Protein AF-0000000075455070 (afdb_homodimer)

InterPro domains:
  IPR000719 Protein kinase domain [PS50011] (1-128)
  IPR001245 Serine-threonine/tyrosine-protein kinase, catalytic domain [PF07714] (44-122)
  IPR011009 Protein kinase-like domain superfamily [SSF56112] (4-129)
  IPR051681 Serine/Threonine Kinases and Pseudokinases [PTHR44329] (7-126)

pLDDT: mean 71.72, std 21.88, range [25.0, 95.06]

Sequence (268 aa):
MLNSTRSGNERYLAPEQTMP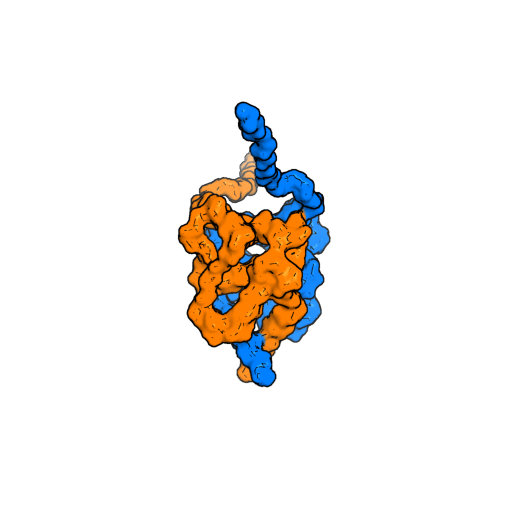NLTDKEMKTKDAIYGVPTRFISSSNRPTTQTDLFSFAMLCIELYTGDNPFQGVQNGSVTREIMHGKRPALPKEIAGQRLLSARIERCWRQNPGEREDAGRLLDDMRRIATYDRVMLNSTRSGNERYLAPEQTMPNLTDKEMKTKDAIYGVPTRFISSSNRPTTQTDLFSFAMLCIELYTGDNPFQGVQNGSVTREIMHGKRPALPKEIAGQRLLSARIERCWRQNPGEREDAGRLLDDMRRIATYDRV

Nearest PDB structures (foldseek):
  9d7q-assembly1_B  TM=7.935E-01  e=1.624E-02  Homo sapiens
  7chn-assembly1_A  TM=7.090E-01  e=3.225E-02  Homo sapiens
  8a8m-assembly1_B  TM=7.403E-01  e=4.053E-02  Homo sapiens
  7clh-assembly1_A  TM=6.796E-01  e=2.877E-02  Homo sapiens
  3enm-assembly1_C  TM=7.780E-01  e=1.011E-01  Homo sapiens

Structure (mmCIF, N/CA/C/O backbone):
data_AF-0000000075455070-model_v1
#
loop_
_entity.id
_entity.type
_entity.pdbx_description
1 polymer 'Protein kinase domain-containing protein'
#
loop_
_atom_site.group_PDB
_atom_site.id
_atom_site.type_symbol
_atom_site.label_atom_id
_atom_site.label_alt_id
_atom_site.label_comp_id
_atom_site.label_asym_id
_atom_site.label_entity_id
_atom_site.label_seq_id
_atom_site.pdbx_PDB_ins_code
_atom_site.Cartn_x
_atom_site.Cartn_y
_atom_site.Cartn_z
_atom_site.occupancy
_atom_site.B_iso_or_equiv
_atom_site.auth_seq_id
_atom_site.auth_comp_id
_atom_site.auth_asym_id
_atom_site.auth_atom_id
_atom_site.pdbx_PDB_model_num
ATOM 1 N N . MET A 1 1 ? 45.375 40.781 -15.711 1 26.34 1 MET A N 1
ATOM 2 C CA . MET A 1 1 ? 44.25 41.125 -14.82 1 26.34 1 MET A CA 1
ATOM 3 C C . MET A 1 1 ? 42.969 40.406 -15.266 1 26.34 1 MET A C 1
ATOM 5 O O . MET A 1 1 ? 42.25 40.938 -16.109 1 26.34 1 MET A O 1
ATOM 9 N N . LEU A 1 2 ? 43 39.125 -15.555 1 28.03 2 LEU A N 1
ATOM 10 C CA . LEU A 1 2 ? 42 38.25 -16.125 1 28.03 2 LEU A CA 1
ATOM 11 C C . LEU A 1 2 ? 40.75 38.219 -15.227 1 28.03 2 LEU A C 1
ATOM 13 O O . LEU A 1 2 ? 40.844 37.969 -14.023 1 28.03 2 LEU A O 1
ATOM 17 N N . ASN A 1 3 ? 39.688 38.938 -15.461 1 25.75 3 ASN A N 1
ATOM 18 C CA . ASN A 1 3 ? 38.375 39.188 -14.852 1 25.75 3 ASN A CA 1
ATOM 19 C C . ASN A 1 3 ? 37.594 37.875 -14.656 1 25.75 3 ASN A C 1
ATOM 21 O O . ASN A 1 3 ? 37.469 37.062 -15.594 1 25.75 3 ASN A O 1
ATOM 25 N N . SER A 1 4 ? 37.531 37.219 -13.461 1 30.2 4 SER A N 1
ATOM 26 C CA . SER A 1 4 ? 36.938 36.031 -12.859 1 30.2 4 SER A CA 1
ATOM 27 C C . SER A 1 4 ? 35.406 36.031 -13 1 30.2 4 SER A C 1
ATOM 29 O O . SER A 1 4 ? 34.719 36.656 -12.195 1 30.2 4 SER A O 1
ATOM 31 N N . THR A 1 5 ? 34.781 36.312 -14.023 1 25 5 THR A N 1
ATOM 32 C CA . THR A 1 5 ? 33.344 36.594 -14.062 1 25 5 THR A CA 1
ATOM 33 C C . THR A 1 5 ? 32.562 35.5 -13.328 1 25 5 THR A C 1
ATOM 35 O O . THR A 1 5 ? 31.781 35.812 -12.438 1 25 5 THR A O 1
ATOM 38 N N . ARG A 1 6 ? 31.656 34.656 -14.062 1 26.19 6 ARG A N 1
ATOM 39 C CA . ARG A 1 6 ? 30.219 34.375 -14.047 1 26.19 6 ARG A CA 1
ATOM 40 C C . ARG A 1 6 ? 29.891 33.188 -13.148 1 26.19 6 ARG A C 1
ATOM 42 O O . ARG A 1 6 ? 30.234 32.031 -13.469 1 26.19 6 ARG A O 1
ATOM 49 N N . SER A 1 7 ? 30.094 33.156 -11.953 1 28.33 7 SER A N 1
ATOM 50 C CA . SER A 1 7 ? 29.797 32.094 -11 1 28.33 7 SER A CA 1
ATOM 51 C C . SER A 1 7 ? 28.328 31.703 -11.039 1 28.33 7 SER A C 1
ATOM 53 O O . SER A 1 7 ? 27.469 32.5 -10.664 1 28.33 7 SER A O 1
ATOM 55 N N . GLY A 1 8 ? 27.734 31.297 -12.148 1 27.89 8 GLY A N 1
ATOM 56 C CA . GLY A 1 8 ? 26.312 30.969 -12.281 1 27.89 8 GLY A CA 1
ATOM 57 C C . GLY A 1 8 ? 25.781 30.141 -11.141 1 27.89 8 GLY A C 1
ATOM 58 O O . GLY A 1 8 ? 26.219 29 -10.938 1 27.89 8 GLY A O 1
ATOM 59 N N . ASN A 1 9 ? 25.406 30.656 -10.008 1 26.38 9 ASN A N 1
ATOM 60 C CA . ASN A 1 9 ? 24.734 30.172 -8.812 1 26.38 9 ASN A CA 1
ATOM 61 C C . ASN A 1 9 ? 23.484 29.359 -9.172 1 26.38 9 ASN A C 1
ATOM 63 O O . ASN A 1 9 ? 22.469 29.922 -9.562 1 26.38 9 ASN A O 1
ATOM 67 N N . GLU A 1 10 ? 23.469 28.422 -10.047 1 29.11 10 GLU A N 1
ATOM 68 C CA . GLU A 1 10 ? 22.266 27.656 -10.352 1 29.11 10 GLU A CA 1
ATOM 69 C C . GLU A 1 10 ? 21.562 27.203 -9.078 1 29.11 10 GLU A C 1
ATOM 71 O O . GLU A 1 10 ? 22.094 26.422 -8.305 1 29.11 10 GLU A O 1
ATOM 76 N N . ARG A 1 11 ? 20.969 28.172 -8.43 1 28.25 11 ARG A N 1
ATOM 77 C CA . ARG A 1 11 ? 20.062 28.016 -7.297 1 28.25 11 ARG A CA 1
ATOM 78 C C . ARG A 1 11 ? 19.172 26.797 -7.469 1 28.25 11 ARG A C 1
ATOM 80 O O . ARG A 1 11 ? 18.531 26.641 -8.516 1 28.25 11 ARG A O 1
ATOM 87 N N . TYR A 1 12 ? 19.578 25.672 -7.059 1 28.91 12 TYR A N 1
ATOM 88 C CA . TYR A 1 12 ? 18.734 24.484 -6.926 1 28.91 12 TYR A CA 1
ATOM 89 C C . TYR A 1 12 ? 17.328 24.844 -6.512 1 28.91 12 TYR A C 1
ATOM 91 O O . TYR A 1 12 ? 17.109 25.391 -5.422 1 28.91 12 TYR A O 1
ATOM 99 N N . LEU A 1 13 ? 16.547 25.578 -7.418 1 28.8 13 LEU A N 1
ATOM 100 C CA . LEU A 1 13 ? 15.141 25.875 -7.191 1 28.8 13 LEU A CA 1
ATOM 101 C C . LEU A 1 13 ? 14.461 24.766 -6.41 1 28.8 13 LEU A C 1
ATOM 103 O O . LEU A 1 13 ? 14.594 23.594 -6.754 1 28.8 13 LEU A O 1
ATOM 107 N N . ALA A 1 14 ? 14.375 24.906 -5.281 1 30.42 14 ALA A N 1
ATOM 108 C CA . ALA A 1 14 ? 13.602 24.078 -4.359 1 30.42 14 ALA A CA 1
ATOM 109 C C . ALA A 1 14 ? 12.281 23.641 -4.984 1 30.42 14 ALA A C 1
ATOM 111 O O . ALA A 1 14 ? 11.508 24.469 -5.465 1 30.42 14 ALA A O 1
ATOM 112 N N . PRO A 1 15 ? 12.25 22.5 -5.754 1 31.23 15 PRO A N 1
ATOM 113 C CA . PRO A 1 15 ? 11.062 22.156 -6.531 1 31.23 15 PRO A CA 1
ATOM 114 C C . PRO A 1 15 ? 9.766 22.562 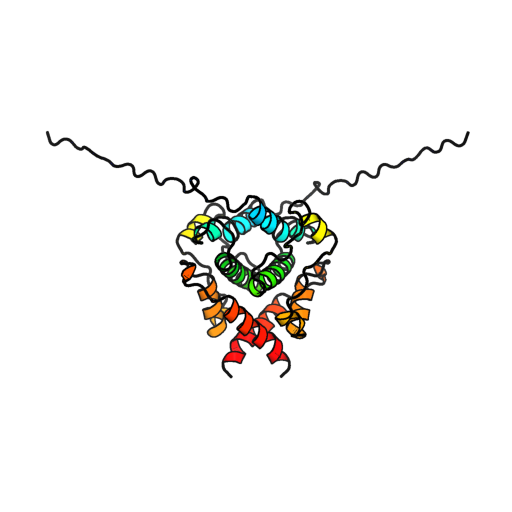-5.832 1 31.23 15 PRO A C 1
ATOM 116 O O . PRO A 1 15 ? 8.688 22.094 -6.199 1 31.23 15 PRO A O 1
ATOM 119 N N . GLU A 1 16 ? 9.664 23.266 -4.82 1 31.48 16 GLU A N 1
ATOM 120 C CA . GLU A 1 16 ? 8.469 23.891 -4.277 1 31.48 16 GLU A CA 1
ATOM 121 C C . GLU A 1 16 ? 7.609 24.484 -5.391 1 31.48 16 GLU A C 1
ATOM 123 O O . GLU A 1 16 ? 6.461 24.875 -5.156 1 31.48 16 GLU A O 1
ATOM 128 N N . GLN A 1 17 ? 8.172 25.062 -6.434 1 31.75 17 GLN A N 1
ATOM 129 C CA . GLN A 1 17 ? 7.461 26.047 -7.246 1 31.75 17 GLN A CA 1
ATOM 130 C C . GLN A 1 17 ? 6.238 25.422 -7.914 1 31.75 17 GLN A C 1
ATOM 132 O O . GLN A 1 17 ? 5.125 25.922 -7.781 1 31.75 17 GLN A O 1
ATOM 137 N N . THR A 1 18 ? 6.355 25.125 -9.367 1 32 18 THR A N 1
ATOM 138 C CA . THR A 1 18 ? 5.191 25.016 -10.234 1 32 18 THR A CA 1
ATOM 139 C C . THR A 1 18 ? 4.469 23.703 -10 1 32 18 THR A C 1
ATOM 141 O O . THR A 1 18 ? 4.855 22.656 -10.555 1 32 18 THR A O 1
ATOM 144 N N . MET A 1 19 ? 4.48 23.172 -8.906 1 35.97 19 MET A N 1
ATOM 145 C CA . MET A 1 19 ? 3.857 21.891 -8.578 1 35.97 19 MET A CA 1
ATOM 146 C C . MET A 1 19 ? 2.471 21.781 -9.203 1 35.97 19 MET A C 1
ATOM 148 O O . MET A 1 19 ? 1.617 22.656 -8.984 1 35.97 19 MET A O 1
ATOM 152 N N . PRO A 1 20 ? 2.4 21.312 -10.312 1 35.81 20 PRO A N 1
ATOM 153 C CA . PRO A 1 20 ? 1.035 21.359 -10.844 1 35.81 20 PRO A CA 1
ATOM 154 C C . PRO A 1 20 ? -0.02 21.047 -9.781 1 35.81 20 PRO A C 1
ATOM 156 O O . PRO A 1 20 ? 0.292 20.438 -8.758 1 35.81 20 PRO A O 1
ATOM 159 N N . ASN A 1 21 ? -1.271 21.625 -9.766 1 34.72 21 ASN A N 1
ATOM 160 C CA . ASN A 1 21 ? -2.506 21.5 -8.992 1 34.72 21 ASN A CA 1
ATOM 161 C C . ASN A 1 21 ? -2.887 20.047 -8.766 1 34.72 21 ASN A C 1
ATOM 163 O O . ASN A 1 21 ? -3.445 19.391 -9.648 1 34.72 21 ASN A O 1
ATOM 167 N N . LEU A 1 22 ? -2.076 19.016 -8.719 1 44.59 22 LEU A N 1
ATOM 168 C CA . LEU A 1 22 ? -2.816 17.922 -8.086 1 44.59 22 LEU A CA 1
ATOM 169 C C . LEU A 1 22 ? -3.928 18.484 -7.195 1 44.59 22 LEU A C 1
ATOM 171 O O . LEU A 1 22 ? -3.697 19.391 -6.402 1 44.59 22 LEU A O 1
ATOM 175 N N . THR A 1 23 ? -5.199 18.312 -7.621 1 53.19 23 THR A N 1
ATOM 176 C CA . THR A 1 23 ? -6.152 19.125 -6.871 1 53.19 23 THR A CA 1
ATOM 177 C C . THR A 1 23 ? -6.059 18.828 -5.379 1 53.19 23 THR A C 1
ATOM 179 O O . THR A 1 23 ? -5.633 17.734 -4.98 1 53.19 23 THR A O 1
ATOM 182 N N . ASP A 1 24 ? -5.766 19.688 -4.5 1 62.53 24 ASP A N 1
ATOM 183 C CA . ASP A 1 24 ? -5.902 19.719 -3.047 1 62.53 24 ASP A CA 1
ATOM 184 C C . ASP A 1 24 ? -6.863 18.641 -2.561 1 62.53 24 ASP A C 1
ATOM 186 O O . ASP A 1 24 ? -6.633 18.016 -1.525 1 62.53 24 ASP A O 1
ATOM 190 N N . LYS A 1 25 ? -7.602 18.156 -3.732 1 71.62 25 LYS A N 1
ATOM 191 C CA . LYS A 1 25 ? -8.672 17.25 -3.328 1 71.62 25 LYS A CA 1
ATOM 192 C C . LYS A 1 25 ? -8.18 15.805 -3.289 1 71.62 25 LYS A C 1
ATOM 194 O O . LYS A 1 25 ? -8.5 15.055 -2.359 1 71.62 25 LYS A O 1
ATOM 199 N N . GLU A 1 26 ? -7.352 15.281 -4.328 1 73.81 26 GLU A N 1
ATOM 200 C CA . GLU A 1 26 ? -6.887 13.898 -4.398 1 73.81 26 GLU A CA 1
ATOM 201 C C . GLU A 1 26 ? -5.898 13.594 -3.277 1 73.81 26 GLU A C 1
ATOM 203 O O . GLU A 1 26 ? -5.934 12.508 -2.689 1 73.81 26 GLU A O 1
ATOM 208 N N . MET A 1 27 ? -5.086 14.555 -3.023 1 73.81 27 MET A N 1
ATOM 209 C CA . MET A 1 27 ? -4.117 14.383 -1.946 1 73.81 27 MET A CA 1
ATOM 210 C C . MET A 1 27 ? -4.816 14.273 -0.596 1 73.81 27 MET A C 1
ATOM 212 O O . MET A 1 27 ? -4.449 13.438 0.231 1 73.81 27 MET A O 1
ATOM 216 N N . LYS A 1 28 ? -5.801 15.078 -0.483 1 74.62 28 LYS A N 1
ATOM 217 C CA . LYS A 1 28 ? -6.547 15.062 0.771 1 74.62 28 LYS A CA 1
ATOM 218 C C . LYS A 1 28 ? -7.293 13.742 0.945 1 74.62 28 LYS A C 1
ATOM 220 O O . LYS A 1 28 ? -7.383 13.211 2.057 1 74.62 28 LYS A O 1
ATOM 225 N N . THR A 1 29 ? -7.793 13.258 -0.195 1 80.88 29 THR A N 1
ATOM 226 C CA . THR A 1 29 ? -8.516 11.992 -0.136 1 80.88 29 THR A CA 1
ATOM 227 C C . THR A 1 29 ? -7.566 10.852 0.228 1 80.88 29 THR A C 1
ATOM 229 O O . THR A 1 29 ? -7.891 10.016 1.077 1 80.88 29 THR A O 1
ATOM 232 N N . LYS A 1 30 ? -6.391 10.836 -0.384 1 80.5 30 LYS A N 1
ATOM 233 C CA . LYS A 1 30 ? -5.426 9.781 -0.06 1 80.5 30 LYS A CA 1
ATOM 234 C C . LYS A 1 30 ? -4.977 9.883 1.395 1 80.5 30 LYS A C 1
ATOM 236 O O . LYS A 1 30 ? -4.859 8.867 2.082 1 80.5 30 LYS A O 1
ATOM 241 N N . ASP A 1 31 ? -4.812 11.102 1.842 1 78.75 31 ASP A N 1
ATOM 242 C CA . ASP A 1 31 ? -4.457 11.289 3.244 1 78.75 31 ASP A CA 1
ATOM 243 C C . ASP A 1 31 ? -5.551 10.758 4.164 1 78.75 31 ASP A C 1
ATOM 245 O O . ASP A 1 31 ? -5.262 10.211 5.23 1 78.75 31 ASP A O 1
ATOM 249 N N . ALA A 1 32 ? -6.742 10.969 3.762 1 81.69 32 ALA A N 1
ATOM 250 C CA . ALA A 1 32 ? -7.879 10.531 4.566 1 81.69 32 ALA A CA 1
ATOM 251 C C . ALA A 1 32 ? -7.98 9.008 4.594 1 81.69 32 ALA A C 1
ATOM 253 O O . ALA A 1 32 ? -8.406 8.43 5.594 1 81.69 32 ALA A O 1
ATOM 254 N N . ILE A 1 33 ? -7.586 8.367 3.527 1 83.94 33 ILE A N 1
ATOM 255 C CA . ILE A 1 33 ? -7.688 6.918 3.43 1 83.94 33 ILE A CA 1
ATOM 256 C C . ILE A 1 33 ? -6.516 6.27 4.164 1 83.94 33 ILE A C 1
ATOM 258 O O . ILE A 1 33 ? -6.695 5.289 4.891 1 83.94 33 ILE A O 1
ATOM 262 N N . TYR A 1 34 ? -5.336 6.852 4.027 1 79.44 34 TYR A N 1
ATOM 263 C CA . TYR A 1 34 ? -4.125 6.16 4.449 1 79.44 34 TYR A CA 1
ATOM 264 C C . TYR A 1 34 ? -3.541 6.805 5.703 1 79.44 34 TYR A C 1
ATOM 266 O O . TYR A 1 34 ? -2.551 6.316 6.254 1 79.44 34 TYR A O 1
ATOM 274 N N . GLY A 1 35 ? -4.18 7.719 6.211 1 73.56 35 GLY A N 1
ATOM 275 C CA . GLY A 1 35 ? -3.635 8.492 7.316 1 73.56 35 GLY A CA 1
ATOM 276 C C . GLY A 1 35 ? -4.227 8.117 8.656 1 73.56 35 GLY A C 1
ATOM 277 O O . GLY A 1 35 ? -4.414 6.93 8.945 1 73.56 35 GLY A O 1
ATOM 278 N N . VAL A 1 36 ? -4.566 9.117 9.43 1 61.91 36 VAL A N 1
ATOM 279 C CA . VAL A 1 36 ? -4.941 9.125 10.844 1 61.91 36 VAL A CA 1
ATOM 280 C C . VAL A 1 36 ? -6.152 8.219 11.055 1 61.91 36 VAL A C 1
ATOM 282 O O . VAL A 1 36 ? -6.176 7.418 11.992 1 61.91 36 VAL A O 1
ATOM 285 N N . PRO A 1 37 ? -7.098 8.211 10.242 1 63.59 37 PRO A N 1
ATOM 286 C CA . PRO A 1 37 ? -8.266 7.379 10.531 1 63.59 37 PRO A CA 1
ATOM 287 C C . PRO A 1 37 ? -7.922 5.895 10.648 1 63.59 37 PRO A C 1
ATOM 289 O O . PRO A 1 37 ? -8.445 5.203 11.531 1 63.59 37 PRO A O 1
ATOM 292 N N . THR A 1 38 ? -7.035 5.477 9.773 1 66.06 38 THR A N 1
ATOM 293 C CA . THR A 1 38 ? -6.66 4.066 9.812 1 66.06 38 THR A CA 1
ATOM 294 C C . THR A 1 38 ? -5.906 3.738 11.094 1 66.06 38 THR A C 1
ATOM 296 O O . THR A 1 38 ? -6.059 2.646 11.648 1 66.06 38 THR A O 1
ATOM 299 N N . ARG A 1 39 ? -5.301 4.719 11.469 1 71 39 ARG A N 1
ATOM 300 C CA . ARG A 1 39 ? -4.547 4.531 12.703 1 71 39 ARG A CA 1
ATOM 301 C C . ARG A 1 39 ? -5.473 4.52 13.914 1 71 39 ARG A C 1
ATOM 303 O O . ARG A 1 39 ? -5.238 3.779 14.875 1 71 39 ARG A O 1
ATOM 310 N N . PHE A 1 40 ? -6.504 5.266 13.742 1 65.19 40 PHE A N 1
ATOM 311 C CA . PHE A 1 40 ? -7.461 5.355 14.844 1 65.19 40 PHE A CA 1
ATOM 312 C C . PHE A 1 40 ? -8.258 4.059 14.977 1 65.19 40 PHE A C 1
ATOM 314 O O . PHE A 1 40 ? -8.625 3.66 16.078 1 65.19 40 PHE A O 1
ATOM 321 N N . ILE A 1 41 ? -8.469 3.625 13.797 1 65.88 41 ILE A N 1
ATOM 322 C CA . ILE A 1 41 ? -9.203 2.369 13.898 1 65.88 41 ILE A CA 1
ATOM 323 C C . ILE A 1 41 ? -8.273 1.256 14.359 1 65.88 41 ILE A C 1
ATOM 325 O O . ILE A 1 41 ? -8.719 0.165 14.719 1 65.88 41 ILE A O 1
ATOM 329 N N . SER A 1 42 ? -7.051 1.73 14.312 1 63.59 42 SER A N 1
ATOM 330 C CA . SER A 1 42 ? -6.09 0.787 14.875 1 63.59 42 SER A CA 1
ATOM 331 C C . SER A 1 42 ? -5.824 1.084 16.344 1 63.59 42 SER A C 1
ATOM 333 O O . SER A 1 42 ? -6.094 2.189 16.812 1 63.59 42 SER A O 1
ATOM 335 N N . SER A 1 43 ? -6.016 0.12 17.188 1 60.47 43 SER A N 1
ATOM 336 C CA . SER A 1 43 ? -5.906 0.274 18.641 1 60.47 43 SER A CA 1
ATOM 337 C C . SER A 1 43 ? -4.695 1.121 19.016 1 60.47 43 SER A C 1
ATOM 339 O O . SER A 1 43 ? -4.523 1.484 20.188 1 60.47 43 SER A O 1
ATOM 341 N N . SER A 1 44 ? -3.844 1.407 18.078 1 60.53 44 SER A N 1
ATOM 342 C CA . SER A 1 44 ? -2.648 2.199 18.359 1 60.53 44 SER A CA 1
ATOM 343 C C . SER A 1 44 ? -2.566 3.418 17.453 1 60.53 44 SER A C 1
ATOM 345 O O . SER A 1 44 ? -3.031 3.379 16.312 1 60.53 44 SER A O 1
ATOM 347 N N . ASN A 1 45 ? -2.674 4.637 17.875 1 61.69 45 ASN A N 1
ATOM 348 C CA . ASN A 1 45 ? -2.486 5.84 17.062 1 61.69 45 ASN A CA 1
ATOM 349 C C . ASN A 1 45 ? -1.167 5.805 16.312 1 61.69 45 ASN A C 1
ATOM 351 O O . ASN A 1 45 ? -0.563 6.852 16.047 1 61.69 45 ASN A O 1
ATOM 355 N N . ARG A 1 46 ? -0.627 4.512 16.188 1 68.38 46 ARG A N 1
ATOM 356 C CA . ARG A 1 46 ? 0.611 4.293 15.445 1 68.38 46 ARG A CA 1
ATOM 357 C C . ARG A 1 46 ? 0.397 3.309 14.297 1 68.38 46 ARG A C 1
ATOM 359 O O . ARG A 1 46 ? -0.503 2.469 14.352 1 68.38 46 ARG A O 1
ATOM 366 N N . PRO A 1 47 ? 1.284 3.654 13.219 1 75.81 47 PRO A N 1
ATOM 367 C CA . PRO A 1 47 ? 1.228 2.623 12.18 1 75.81 47 PRO A CA 1
ATOM 368 C C . PRO A 1 47 ? 1.604 1.238 12.703 1 75.81 47 PRO A C 1
ATOM 370 O O . PRO A 1 47 ? 2.516 1.11 13.523 1 75.81 47 PRO A O 1
ATOM 373 N N . THR A 1 48 ? 0.815 0.271 12.453 1 83.06 48 THR A N 1
ATOM 374 C CA . THR A 1 48 ? 1.006 -1.131 12.812 1 83.06 48 THR A CA 1
ATOM 375 C C . THR A 1 48 ? 0.846 -2.025 11.586 1 83.06 48 THR A C 1
ATOM 377 O O . THR A 1 48 ? 0.5 -1.549 10.5 1 83.06 48 THR A O 1
ATOM 380 N N . THR A 1 49 ? 1.137 -3.215 11.812 1 87.38 49 THR A N 1
ATOM 381 C CA . THR A 1 49 ? 0.888 -4.191 10.758 1 87.38 49 THR A CA 1
ATOM 382 C C . THR A 1 49 ? -0.583 -4.188 10.352 1 87.38 49 THR A C 1
ATOM 384 O O . THR A 1 49 ? -0.907 -4.359 9.172 1 87.38 49 THR A O 1
ATOM 387 N N . GLN A 1 50 ? -1.415 -3.898 11.336 1 87.56 50 GLN A N 1
ATOM 388 C CA . GLN A 1 50 ? -2.85 -3.896 11.078 1 87.56 50 GLN A CA 1
ATOM 389 C C . GLN A 1 50 ? -3.246 -2.721 10.188 1 87.56 50 GLN A C 1
ATOM 391 O O . GLN A 1 50 ? -4.125 -2.85 9.328 1 87.56 50 GLN A O 1
ATOM 396 N N . THR A 1 51 ? -2.623 -1.56 10.422 1 88.25 51 THR A N 1
ATOM 397 C CA . THR A 1 51 ? -2.883 -0.41 9.562 1 88.25 51 THR A CA 1
ATOM 398 C C . THR A 1 51 ? -2.299 -0.632 8.172 1 88.25 51 THR A C 1
ATOM 400 O O . THR A 1 51 ? -2.885 -0.21 7.168 1 88.25 51 THR A O 1
ATOM 403 N N . ASP A 1 52 ? -1.168 -1.35 8.125 1 87.88 52 ASP A N 1
ATOM 404 C CA . ASP A 1 52 ? -0.549 -1.658 6.844 1 87.88 52 ASP A CA 1
ATOM 405 C C . ASP A 1 52 ? -1.429 -2.6 6.023 1 87.88 52 ASP A C 1
ATOM 407 O O . ASP A 1 52 ? -1.504 -2.479 4.797 1 87.88 52 ASP A O 1
ATOM 411 N N . LEU A 1 53 ? -2.057 -3.504 6.723 1 90.81 53 LEU A N 1
ATOM 412 C CA . LEU A 1 53 ? -2.967 -4.422 6.047 1 90.81 53 LEU A CA 1
ATOM 413 C C . LEU A 1 53 ? -4.137 -3.664 5.426 1 90.81 53 LEU A C 1
ATOM 415 O O . LEU A 1 53 ? -4.512 -3.924 4.281 1 90.81 53 LEU A O 1
ATOM 419 N N . PHE A 1 54 ? -4.668 -2.754 6.18 1 91.69 54 PHE A N 1
ATOM 420 C CA . PHE A 1 54 ? -5.746 -1.918 5.664 1 91.69 54 PHE A CA 1
ATOM 421 C C . PHE A 1 54 ? -5.297 -1.167 4.418 1 91.69 54 PHE A C 1
ATOM 423 O O . PHE A 1 54 ? -5.98 -1.193 3.391 1 91.69 54 PHE A O 1
ATOM 430 N N . SER A 1 55 ? -4.168 -0.494 4.52 1 89.81 55 SER A N 1
ATOM 431 C CA . SER A 1 55 ? -3.619 0.282 3.414 1 89.81 55 SER A CA 1
ATOM 432 C C . SER A 1 55 ? -3.348 -0.602 2.201 1 89.81 55 SER A C 1
ATOM 434 O O . SER A 1 55 ? -3.59 -0.194 1.063 1 89.81 55 SER A O 1
ATOM 436 N N . PHE A 1 56 ? -2.912 -1.794 2.484 1 88.69 56 PHE A N 1
ATOM 437 C CA . PHE A 1 56 ? -2.611 -2.748 1.423 1 88.69 56 PHE A CA 1
ATOM 438 C C . PHE A 1 56 ? -3.869 -3.09 0.634 1 88.69 56 PHE A C 1
ATOM 440 O O . PHE A 1 56 ? -3.867 -3.047 -0.598 1 88.69 56 PHE A O 1
ATOM 447 N N . ALA A 1 57 ? -4.922 -3.426 1.317 1 90.44 57 ALA A N 1
ATOM 448 C CA . ALA A 1 57 ? -6.18 -3.762 0.659 1 90.44 57 ALA A CA 1
ATOM 449 C C . ALA A 1 57 ? -6.703 -2.584 -0.16 1 90.44 57 ALA A C 1
ATOM 451 O O . ALA A 1 57 ? -7.137 -2.758 -1.301 1 90.44 57 ALA A O 1
ATOM 452 N N . MET A 1 58 ? -6.602 -1.389 0.364 1 91.62 58 MET A N 1
ATOM 453 C CA . MET A 1 58 ? -7.082 -0.196 -0.329 1 91.62 58 MET A CA 1
ATOM 454 C C . MET A 1 58 ? -6.266 0.063 -1.592 1 91.62 58 MET A C 1
ATOM 456 O O . MET A 1 58 ? -6.816 0.457 -2.621 1 91.62 58 MET A O 1
ATOM 460 N N . LEU A 1 59 ? -5 -0.143 -1.487 1 90.31 59 LEU A N 1
ATOM 461 C CA . LEU A 1 59 ? -4.133 0.048 -2.643 1 90.31 59 LEU A CA 1
ATOM 462 C C . LEU A 1 59 ? -4.434 -0.982 -3.727 1 90.31 59 LEU A C 1
ATOM 464 O O . LEU A 1 59 ? -4.367 -0.673 -4.918 1 90.31 59 LEU A O 1
ATOM 468 N N . CYS A 1 60 ? -4.758 -2.223 -3.299 1 86.88 60 CYS A N 1
ATOM 469 C CA . CYS A 1 60 ? -5.148 -3.242 -4.266 1 86.88 60 CYS A CA 1
ATOM 470 C C . CYS A 1 60 ? -6.371 -2.801 -5.062 1 86.88 60 CYS A C 1
ATOM 472 O O . CYS A 1 60 ? -6.402 -2.928 -6.285 1 86.88 60 CYS A O 1
ATOM 474 N N . ILE A 1 61 ? -7.32 -2.225 -4.324 1 88.69 61 ILE A N 1
ATOM 475 C CA . ILE A 1 61 ? -8.523 -1.751 -4.992 1 88.69 61 ILE A CA 1
ATOM 476 C C . ILE A 1 61 ? -8.172 -0.637 -5.973 1 88.69 61 ILE A C 1
ATOM 478 O O . ILE A 1 61 ? -8.656 -0.625 -7.109 1 88.69 61 ILE A O 1
ATOM 482 N N . GLU A 1 62 ? -7.348 0.223 -5.586 1 88.75 62 GLU A N 1
ATOM 483 C CA . GLU A 1 62 ? -6.938 1.345 -6.43 1 88.75 62 GLU A CA 1
ATOM 484 C C . GLU A 1 62 ? -6.219 0.859 -7.684 1 88.75 62 GLU A C 1
ATOM 486 O O . GLU A 1 62 ? -6.457 1.368 -8.781 1 88.75 62 GLU A O 1
ATOM 491 N N . LEU A 1 63 ? -5.301 -0.074 -7.488 1 87.06 63 LEU A N 1
ATOM 492 C CA . LEU A 1 63 ? -4.531 -0.6 -8.609 1 87.06 63 LEU A CA 1
ATOM 493 C C . LEU A 1 63 ? -5.438 -1.329 -9.594 1 87.06 63 LEU A C 1
ATOM 495 O O . LEU A 1 63 ? -5.219 -1.27 -10.812 1 87.06 63 LEU A O 1
ATOM 499 N N . TYR A 1 64 ? -6.449 -1.935 -9.062 1 83.06 64 TYR A N 1
ATOM 500 C CA . TYR A 1 64 ? -7.34 -2.705 -9.922 1 83.06 64 TYR A CA 1
ATOM 501 C C . TYR A 1 64 ? -8.305 -1.79 -10.664 1 83.06 64 TYR A C 1
ATOM 503 O O . TYR A 1 64 ? -8.602 -2.014 -11.844 1 83.06 64 TYR A O 1
ATOM 511 N N . THR A 1 65 ? -8.789 -0.793 -9.953 1 84.94 65 THR A N 1
ATOM 512 C CA . THR A 1 65 ? -9.859 0.019 -10.523 1 84.94 65 THR A CA 1
ATOM 513 C C . THR A 1 65 ? -9.289 1.235 -11.25 1 84.94 65 THR A C 1
ATOM 515 O O . THR A 1 65 ? -9.945 1.82 -12.109 1 84.94 65 THR A O 1
ATOM 518 N N . GLY A 1 66 ? -8.094 1.585 -10.812 1 83.31 66 GLY A N 1
ATOM 519 C CA . GLY A 1 66 ? -7.527 2.822 -11.32 1 83.31 66 GLY A CA 1
ATOM 520 C C . GLY A 1 66 ? -8.086 4.059 -10.641 1 83.31 66 GLY A C 1
ATOM 521 O O . GLY A 1 66 ? -7.672 5.18 -10.945 1 83.31 66 GLY A O 1
ATOM 522 N N . ASP A 1 67 ? -8.992 3.803 -9.719 1 83.5 67 ASP A N 1
ATOM 523 C CA . ASP A 1 67 ? -9.672 4.91 -9.055 1 83.5 67 ASP A CA 1
ATOM 524 C C . ASP A 1 67 ? -9.492 4.84 -7.539 1 83.5 67 ASP A C 1
ATOM 526 O O . ASP A 1 67 ? -9.234 3.764 -6.988 1 83.5 67 ASP A O 1
ATOM 530 N N . ASN A 1 68 ? -9.609 6.031 -6.914 1 83.94 68 ASN A N 1
ATOM 531 C CA . ASN A 1 68 ? -9.641 6.082 -5.457 1 83.94 68 ASN A CA 1
ATOM 532 C C . ASN A 1 68 ? -10.781 5.238 -4.891 1 83.94 68 ASN A C 1
ATOM 534 O O . ASN A 1 68 ? -11.898 5.281 -5.402 1 83.94 68 ASN A O 1
ATOM 538 N N . PRO A 1 69 ? -10.469 4.457 -3.893 1 90.88 69 PRO A N 1
ATOM 539 C CA . PRO A 1 69 ? -11.492 3.561 -3.352 1 90.88 69 PRO A CA 1
ATOM 540 C C . PRO A 1 69 ? -12.727 4.309 -2.846 1 90.88 69 PRO A C 1
ATOM 542 O O . PRO A 1 69 ? -13.805 3.719 -2.715 1 90.88 69 PRO A O 1
ATOM 545 N N . PHE A 1 70 ? -12.602 5.547 -2.553 1 90.5 70 PHE A N 1
ATOM 546 C CA . PHE A 1 70 ? -13.719 6.328 -2.043 1 90.5 70 PHE A CA 1
ATOM 547 C C . PHE A 1 70 ? -14.078 7.453 -3.008 1 90.5 70 PHE A C 1
ATOM 549 O O . PHE A 1 70 ? -14.422 8.555 -2.582 1 90.5 70 PHE A O 1
ATOM 556 N N . GLN A 1 71 ? -13.898 7.02 -4.191 1 83.38 71 GLN A N 1
ATOM 557 C CA . GLN A 1 71 ? -14.32 7.965 -5.219 1 83.38 71 GLN A CA 1
ATOM 558 C C . GLN A 1 71 ? -15.781 8.367 -5.039 1 83.38 71 GLN A C 1
ATOM 560 O O . GLN A 1 71 ? -16.641 7.516 -4.77 1 83.38 71 GLN A O 1
ATOM 565 N N . GLY A 1 72 ? -16.062 9.656 -5.098 1 81.88 72 GLY A N 1
ATOM 566 C CA . GLY A 1 72 ? -17.422 10.133 -4.969 1 81.88 72 GLY A CA 1
ATOM 567 C C . GLY A 1 72 ? -17.766 10.586 -3.561 1 81.88 72 GLY A C 1
ATOM 568 O O . GLY A 1 72 ? -18.812 11.211 -3.34 1 81.88 72 GLY A O 1
ATOM 569 N N . VAL A 1 73 ? -16.969 10.203 -2.637 1 85.38 73 VAL A N 1
ATOM 570 C CA . VAL A 1 73 ? -17.172 10.672 -1.27 1 85.38 73 VAL A CA 1
ATOM 571 C C . VAL A 1 73 ? -16.469 12.016 -1.086 1 85.38 73 VAL A C 1
ATOM 573 O O . VAL A 1 73 ? -15.328 12.203 -1.526 1 85.38 73 VAL A O 1
ATOM 576 N N . GLN A 1 74 ? -17.219 12.914 -0.464 1 82.69 74 GLN A N 1
ATOM 577 C CA . GLN A 1 74 ? -16.578 14.195 -0.168 1 82.69 74 GLN A CA 1
ATOM 578 C C . GLN A 1 74 ? -15.352 14 0.718 1 82.69 74 GLN A C 1
ATOM 580 O O . GLN A 1 74 ? -15.398 13.25 1.697 1 82.69 74 GLN A O 1
ATOM 585 N N . ASN A 1 75 ? -14.281 14.648 0.335 1 74.69 75 ASN A N 1
ATOM 586 C CA . ASN A 1 75 ? -13 14.484 1.023 1 74.69 75 ASN A CA 1
ATOM 587 C C . ASN A 1 75 ? -13.156 14.617 2.535 1 74.69 75 ASN A C 1
ATOM 589 O O . ASN A 1 75 ? -12.609 13.812 3.293 1 74.69 75 ASN A O 1
ATOM 593 N N . GLY A 1 76 ? -13.898 15.625 2.963 1 77.81 76 GLY A N 1
ATOM 594 C CA . GLY A 1 76 ? -14.086 15.859 4.383 1 77.81 76 GLY A CA 1
ATOM 595 C C . GLY A 1 76 ? -14.867 14.758 5.074 1 77.81 76 GLY A C 1
ATOM 596 O O . GLY A 1 76 ? -14.867 14.664 6.301 1 77.81 76 GLY A O 1
ATOM 597 N N . SER A 1 77 ? -15.305 13.82 4.262 1 89.19 77 SER A N 1
ATOM 598 C CA . SER A 1 77 ? -16.156 12.797 4.855 1 89.19 77 SER A CA 1
ATOM 599 C C . SER A 1 77 ? -15.508 11.422 4.793 1 89.19 77 SER A C 1
ATOM 601 O O . SER A 1 77 ? -15.977 10.477 5.434 1 89.19 77 SER A O 1
ATOM 603 N N . VAL A 1 78 ? -14.453 11.312 4.094 1 89.44 78 VAL A N 1
ATOM 604 C CA . VAL A 1 78 ? -13.844 10.008 3.869 1 89.44 78 VAL A CA 1
ATOM 605 C C . VAL A 1 78 ? -13.438 9.391 5.207 1 89.44 78 VAL A C 1
ATOM 607 O O . VAL A 1 78 ? -13.734 8.227 5.48 1 89.44 78 VAL A O 1
ATOM 610 N N . THR A 1 79 ? -12.836 10.195 6.02 1 87.31 79 THR A N 1
ATOM 611 C CA . THR A 1 79 ? -12.398 9.727 7.332 1 87.31 79 THR A CA 1
ATOM 612 C C . THR A 1 79 ? -13.578 9.227 8.148 1 87.31 79 THR A C 1
ATOM 614 O O . THR A 1 79 ? -13.539 8.125 8.695 1 87.31 79 THR A O 1
ATOM 617 N N . ARG A 1 80 ? -14.547 10 8.164 1 88.25 80 ARG A N 1
ATOM 618 C CA . ARG A 1 80 ? -15.742 9.648 8.922 1 88.25 80 ARG A CA 1
ATOM 619 C C . ARG A 1 80 ? -16.375 8.367 8.383 1 88.25 80 ARG A C 1
ATOM 621 O O . ARG A 1 80 ? -16.781 7.5 9.156 1 88.25 80 ARG A O 1
ATOM 628 N N . GLU A 1 81 ? -16.484 8.258 7.109 1 91 81 GLU A N 1
ATOM 629 C CA . GLU A 1 81 ? -17.094 7.082 6.484 1 91 81 GLU A CA 1
ATOM 630 C C . GLU A 1 81 ? -16.297 5.82 6.797 1 91 81 GLU A C 1
ATOM 632 O O . GLU A 1 81 ? -16.859 4.773 7.094 1 91 81 GLU A O 1
ATOM 637 N N . ILE A 1 82 ? -15.023 5.934 6.77 1 89.81 82 ILE A N 1
ATOM 638 C CA . ILE A 1 82 ? -14.164 4.801 7.09 1 89.81 82 ILE A CA 1
ATOM 639 C C . ILE A 1 82 ? -14.336 4.414 8.555 1 89.81 82 ILE A C 1
ATOM 641 O O . ILE A 1 82 ? -14.461 3.23 8.883 1 89.81 82 ILE A O 1
ATOM 645 N N . MET A 1 83 ? -14.352 5.41 9.375 1 87.81 83 MET A N 1
ATOM 646 C CA . MET A 1 83 ? -14.484 5.172 10.812 1 87.81 83 MET A CA 1
ATOM 647 C C . MET A 1 83 ? -15.828 4.535 11.133 1 87.81 83 MET A C 1
ATOM 649 O O . MET A 1 83 ? -15.953 3.785 12.109 1 87.81 83 MET A O 1
ATOM 653 N N . HIS A 1 84 ? -16.766 4.758 10.273 1 90.75 84 HIS A N 1
ATOM 654 C CA . HIS A 1 84 ? -18.094 4.211 10.5 1 90.75 84 HIS A CA 1
ATOM 655 C C . HIS A 1 84 ? -18.281 2.889 9.766 1 90.75 84 HIS A C 1
ATOM 657 O O . HIS A 1 84 ? -19.391 2.357 9.703 1 90.75 84 HIS A O 1
ATOM 663 N N . GLY A 1 85 ? -17.312 2.414 9.094 1 91.94 85 GLY A N 1
ATOM 664 C CA . GLY A 1 85 ? -17.344 1.047 8.602 1 91.94 85 GLY A CA 1
ATOM 665 C C . GLY A 1 85 ? -17.562 0.956 7.105 1 91.94 85 GLY A C 1
ATOM 666 O O . GLY A 1 85 ? -17.641 -0.141 6.547 1 91.94 85 GLY A O 1
ATOM 667 N N . LYS A 1 86 ? -17.672 2.113 6.484 1 92.75 86 LYS A N 1
ATOM 668 C CA . LYS A 1 86 ? -17.828 2.07 5.031 1 92.75 86 LYS A CA 1
ATOM 669 C C . LYS A 1 86 ? -16.594 1.49 4.355 1 92.75 86 LYS A C 1
ATOM 671 O O . LYS A 1 86 ? -15.469 1.817 4.727 1 92.75 86 LYS A O 1
ATOM 676 N N . ARG A 1 87 ? -16.859 0.633 3.348 1 94.69 87 ARG A N 1
ATOM 677 C CA . ARG A 1 87 ? -15.812 0.047 2.514 1 94.69 87 ARG A CA 1
ATOM 678 C C . ARG A 1 87 ? -16.188 0.104 1.039 1 94.69 87 ARG A C 1
ATOM 680 O O . ARG A 1 87 ? -17.375 0.122 0.698 1 94.69 87 ARG A O 1
ATOM 687 N N . PRO A 1 88 ? -15.172 0.241 0.226 1 93.62 88 PRO A N 1
ATOM 688 C CA . PRO A 1 88 ? -15.484 0.249 -1.204 1 93.62 88 PRO A CA 1
ATOM 689 C C . PRO A 1 88 ? -16.031 -1.089 -1.694 1 93.62 88 PRO A C 1
ATOM 691 O O . PRO A 1 88 ? -15.75 -2.133 -1.105 1 93.62 88 PRO A O 1
ATOM 694 N N . ALA A 1 89 ? -16.781 -0.985 -2.818 1 91.56 89 ALA A N 1
ATOM 695 C CA . ALA A 1 89 ? -17.188 -2.213 -3.498 1 91.56 89 ALA A CA 1
ATOM 696 C C . ALA A 1 89 ? -15.992 -2.883 -4.176 1 91.56 89 ALA A C 1
ATOM 698 O O . ALA A 1 89 ? -15.125 -2.205 -4.727 1 91.56 89 ALA A O 1
ATOM 699 N N . LEU A 1 90 ? -15.961 -4.207 -4.066 1 91.44 90 LEU A N 1
ATOM 700 C CA . LEU A 1 90 ? -14.93 -4.934 -4.801 1 91.44 90 LEU A CA 1
ATOM 701 C C . LEU A 1 90 ? -15.203 -4.914 -6.297 1 91.44 90 LEU A C 1
ATOM 703 O O . LEU A 1 90 ? -16.344 -5.105 -6.727 1 91.44 90 LEU A O 1
ATOM 707 N N . PRO A 1 91 ? -14.141 -4.555 -7.059 1 86 91 PRO A N 1
ATOM 708 C CA . PRO A 1 91 ? -14.32 -4.711 -8.5 1 86 91 PRO A CA 1
ATOM 709 C C . PRO A 1 91 ? -14.758 -6.121 -8.891 1 86 91 PRO A C 1
ATOM 711 O O . PRO A 1 91 ? -14.414 -7.09 -8.211 1 86 91 PRO A O 1
ATOM 714 N N . LYS A 1 92 ? -15.469 -6.254 -10.008 1 85.88 92 LYS A N 1
ATOM 715 C CA . LYS A 1 92 ? -16.031 -7.523 -10.461 1 85.88 92 LYS A CA 1
ATOM 716 C C . LYS A 1 92 ? -14.938 -8.586 -10.594 1 85.88 92 LYS A C 1
ATOM 718 O O . LYS A 1 92 ? -15.141 -9.742 -10.219 1 85.88 92 LYS A O 1
ATOM 723 N N . GLU A 1 93 ? -13.812 -8.219 -11.078 1 78.44 93 GLU A N 1
ATOM 724 C CA . GLU A 1 93 ? -12.703 -9.133 -11.312 1 78.44 93 GLU A CA 1
ATOM 725 C C . GLU A 1 93 ? -12.188 -9.719 -10 1 78.44 93 GLU A C 1
ATOM 727 O O . GLU A 1 93 ? -11.734 -10.867 -9.961 1 78.44 93 GLU A O 1
ATOM 732 N N . ILE A 1 94 ? -12.344 -8.922 -8.953 1 81.31 94 ILE A N 1
ATOM 733 C CA . ILE A 1 94 ? -11.898 -9.383 -7.641 1 81.31 94 ILE A CA 1
ATOM 734 C C . ILE A 1 94 ? -13.031 -10.125 -6.938 1 81.31 94 ILE A C 1
ATOM 736 O O . ILE A 1 94 ? -12.812 -11.18 -6.336 1 81.31 94 ILE A O 1
ATOM 740 N N . ALA A 1 95 ? -14.195 -9.531 -7.078 1 86.94 95 ALA A N 1
ATOM 741 C CA . ALA A 1 95 ? -15.359 -10.102 -6.406 1 86.94 95 ALA A CA 1
ATOM 742 C C . ALA A 1 95 ? -15.602 -11.539 -6.855 1 86.94 95 ALA A C 1
ATOM 744 O O . ALA A 1 95 ? -16.094 -12.367 -6.078 1 86.94 95 ALA A O 1
ATOM 745 N N . GLY A 1 96 ? -15.164 -11.797 -8.07 1 82.62 96 GLY A N 1
ATOM 746 C CA . GLY A 1 96 ? -15.375 -13.133 -8.617 1 82.62 96 GLY A CA 1
ATOM 747 C C . GLY A 1 96 ? -14.344 -14.141 -8.148 1 82.62 96 GLY A C 1
ATOM 748 O O . GLY A 1 96 ? -14.508 -15.344 -8.352 1 82.62 96 GLY A O 1
ATOM 749 N N . GLN A 1 97 ? -13.336 -13.719 -7.562 1 79 97 GLN A N 1
ATOM 750 C CA . GLN A 1 97 ? -12.305 -14.578 -6.996 1 79 97 GLN A CA 1
ATOM 751 C C . GLN A 1 97 ? -12.469 -14.711 -5.484 1 79 97 GLN A C 1
ATOM 753 O O . GLN A 1 97 ? -11.914 -13.922 -4.723 1 79 97 GLN A O 1
ATOM 758 N N . ARG A 1 98 ? -13.031 -15.695 -5.09 1 82.81 98 ARG A N 1
ATOM 759 C CA . ARG A 1 98 ? -13.523 -15.852 -3.725 1 82.81 98 ARG A CA 1
ATOM 760 C C . ARG A 1 98 ? -12.391 -15.742 -2.715 1 82.81 98 ARG A C 1
ATOM 762 O O . ARG A 1 98 ? -12.516 -15.055 -1.7 1 82.81 98 ARG A O 1
ATOM 769 N N . LEU A 1 99 ? -11.297 -16.312 -3.039 1 78.56 99 LEU A N 1
ATOM 770 C CA . LEU A 1 99 ? -10.188 -16.312 -2.09 1 78.56 99 LEU A CA 1
ATOM 771 C C . LEU A 1 99 ? -9.555 -14.93 -1.991 1 78.56 99 LEU A C 1
ATOM 773 O O . LEU A 1 99 ? -9.266 -14.453 -0.892 1 78.56 99 LEU A O 1
ATOM 777 N N . LEU A 1 100 ? -9.414 -14.32 -3.117 1 80.06 100 LEU A N 1
ATOM 778 C CA . LEU A 1 100 ? -8.805 -12.992 -3.133 1 80.06 100 LEU A CA 1
ATOM 779 C C . LEU A 1 100 ? -9.719 -11.969 -2.469 1 80.06 100 LEU A C 1
ATOM 781 O O . LEU A 1 100 ? -9.266 -11.148 -1.672 1 80.06 100 LEU A O 1
ATOM 785 N N . SER A 1 101 ? -10.969 -12.102 -2.812 1 86.75 101 SER A N 1
ATOM 786 C CA . SER A 1 101 ? -11.93 -11.164 -2.232 1 86.75 101 SER A CA 1
ATOM 787 C C . SER A 1 101 ? -12.016 -11.328 -0.718 1 86.75 101 SER A C 1
ATOM 789 O O . SER A 1 101 ? -12.055 -10.336 0.017 1 86.75 101 SER A O 1
ATOM 791 N N . ALA A 1 102 ? -11.945 -12.539 -0.276 1 87.88 102 ALA A N 1
ATOM 792 C CA . ALA A 1 102 ? -12 -12.812 1.158 1 87.88 102 ALA A CA 1
ATOM 793 C C . ALA A 1 102 ? -10.773 -12.25 1.867 1 87.88 102 ALA A C 1
ATOM 795 O O . ALA A 1 102 ? -10.875 -11.719 2.977 1 87.88 102 ALA A O 1
ATOM 796 N N . ARG A 1 103 ? -9.648 -12.359 1.217 1 86.31 103 ARG A N 1
ATOM 797 C CA . ARG A 1 103 ? -8.414 -11.867 1.822 1 86.31 103 ARG A CA 1
ATOM 798 C C . ARG A 1 103 ? -8.422 -10.344 1.918 1 86.31 103 ARG A C 1
ATOM 800 O O . ARG A 1 103 ? -8.047 -9.781 2.947 1 86.31 103 ARG A O 1
ATOM 807 N N . ILE A 1 104 ? -8.875 -9.719 0.865 1 89.06 104 ILE A N 1
ATOM 808 C CA . ILE A 1 104 ? -8.953 -8.266 0.861 1 89.06 104 ILE A CA 1
ATOM 809 C C . ILE A 1 104 ? -9.914 -7.797 1.951 1 89.06 104 ILE A C 1
ATOM 811 O O . ILE A 1 104 ? -9.594 -6.898 2.73 1 89.06 104 ILE A O 1
ATOM 815 N N . GLU A 1 105 ? -10.977 -8.453 2.037 1 93.5 105 GLU A N 1
ATOM 816 C CA . GLU A 1 105 ? -11.992 -8.062 3.01 1 93.5 105 GLU A CA 1
ATOM 817 C C . GLU A 1 105 ? -11.5 -8.281 4.438 1 93.5 105 GLU A C 1
ATOM 819 O O . GLU A 1 105 ? -11.844 -7.512 5.34 1 93.5 105 GLU A O 1
ATOM 824 N N . ARG A 1 106 ? -10.719 -9.273 4.625 1 93.25 106 ARG A N 1
ATOM 825 C CA . ARG A 1 106 ? -10.156 -9.516 5.949 1 93.25 106 ARG A CA 1
ATOM 826 C C . ARG A 1 106 ? -9.102 -8.469 6.297 1 93.25 106 ARG A C 1
ATOM 828 O O . ARG A 1 106 ? -8.867 -8.172 7.473 1 93.25 106 ARG A O 1
ATOM 835 N N . CYS A 1 107 ? -8.453 -7.953 5.352 1 92.25 107 CYS A N 1
ATOM 836 C CA . CYS A 1 107 ? -7.406 -6.965 5.574 1 92.25 107 CYS A CA 1
ATOM 837 C C . CYS A 1 107 ? -7.992 -5.645 6.059 1 92.25 107 CYS A C 1
ATOM 839 O O . CYS A 1 107 ? -7.324 -4.891 6.77 1 92.25 107 CYS A O 1
ATOM 841 N N . TRP A 1 108 ? -9.289 -5.367 5.648 1 93.19 108 TRP A N 1
ATOM 842 C CA . TRP A 1 108 ? -9.781 -4.035 5.973 1 93.19 108 TRP A CA 1
ATOM 843 C C . TRP A 1 108 ? -10.938 -4.109 6.965 1 93.19 108 TRP A C 1
ATOM 845 O O . TRP A 1 108 ? -11.75 -3.186 7.055 1 93.19 108 TRP A O 1
ATOM 855 N N . ARG A 1 109 ? -11 -5.254 7.645 1 93.19 109 ARG A N 1
ATOM 856 C CA . ARG A 1 109 ? -12 -5.352 8.703 1 93.19 109 ARG A CA 1
ATOM 857 C C . ARG A 1 109 ? -11.93 -4.152 9.641 1 93.19 109 ARG A C 1
ATOM 859 O O . ARG A 1 109 ? -10.844 -3.619 9.891 1 93.19 109 ARG A O 1
ATOM 866 N N . GLN A 1 110 ? -13.086 -3.758 10.133 1 91.5 110 GLN A N 1
ATOM 867 C CA . GLN A 1 110 ? -13.188 -2.578 10.984 1 91.5 110 GLN A CA 1
ATOM 868 C C . GLN A 1 110 ? -12.359 -2.746 12.258 1 91.5 110 GLN A C 1
ATOM 870 O O . GLN A 1 110 ? -11.641 -1.831 12.656 1 91.5 110 GLN A O 1
ATOM 875 N N . ASN A 1 111 ? -12.523 -3.883 12.891 1 89.5 111 ASN A N 1
ATOM 876 C CA . ASN A 1 111 ? -11.711 -4.215 14.055 1 89.5 111 ASN A CA 1
ATOM 877 C C . ASN A 1 111 ? -10.336 -4.73 13.648 1 89.5 111 ASN A C 1
ATOM 879 O O . ASN A 1 111 ? -10.219 -5.805 13.062 1 89.5 111 ASN A O 1
ATOM 883 N N . PRO A 1 112 ? -9.328 -4.02 13.977 1 89.19 112 PRO A N 1
ATOM 884 C CA . PRO A 1 112 ? -7.984 -4.426 13.562 1 89.19 112 PRO A CA 1
ATOM 885 C C . PRO A 1 112 ? -7.609 -5.816 14.062 1 89.19 112 PRO A C 1
ATOM 887 O O . PRO A 1 112 ? -6.844 -6.527 13.414 1 89.19 112 PRO A O 1
ATOM 890 N N . GLY A 1 113 ? -8.047 -6.195 15.195 1 87.62 113 GLY A N 1
ATOM 891 C CA . GLY A 1 113 ? -7.758 -7.508 15.742 1 87.62 113 GLY A CA 1
ATOM 892 C C . GLY A 1 113 ? -8.336 -8.648 14.93 1 87.62 113 GLY A C 1
ATOM 893 O O . GLY A 1 113 ? -7.961 -9.805 15.109 1 87.62 113 GLY A O 1
ATOM 894 N N . GLU A 1 114 ? -9.219 -8.352 13.992 1 92.12 114 GLU A N 1
ATOM 895 C CA . GLU A 1 114 ? -9.883 -9.367 13.164 1 92.12 114 GLU A CA 1
ATOM 896 C C . GLU A 1 114 ? -9.305 -9.391 11.75 1 92.12 114 GLU A C 1
ATOM 898 O O . GLU A 1 114 ? -9.758 -10.156 10.906 1 92.12 114 GLU A O 1
ATOM 903 N N . ARG A 1 115 ? -8.352 -8.586 11.562 1 90.81 115 ARG A N 1
ATOM 904 C CA . ARG A 1 115 ? -7.785 -8.5 10.219 1 90.81 115 ARG A CA 1
ATOM 905 C C . ARG A 1 115 ? -6.895 -9.703 9.922 1 90.81 115 ARG A C 1
ATOM 907 O O . ARG A 1 115 ? -6.633 -10.516 10.805 1 90.81 115 ARG A O 1
ATOM 914 N N . GLU A 1 116 ? -6.582 -9.797 8.609 1 88.19 116 GLU A N 1
ATOM 915 C CA . GLU A 1 116 ? -5.754 -10.883 8.086 1 88.19 116 GLU A CA 1
ATOM 916 C C . GLU A 1 116 ? -4.406 -10.93 8.797 1 88.19 116 GLU A C 1
ATOM 918 O O . GLU A 1 116 ? -3.939 -9.922 9.336 1 88.19 116 GLU A O 1
ATOM 923 N N . ASP A 1 117 ? -3.889 -12.141 8.852 1 84.94 117 ASP A N 1
ATOM 924 C CA . ASP A 1 117 ? -2.502 -12.32 9.273 1 84.94 117 ASP A CA 1
ATOM 925 C C . ASP A 1 117 ? -1.537 -11.938 8.148 1 84.94 117 ASP A C 1
ATOM 927 O O . ASP A 1 117 ? -1.678 -12.406 7.02 1 84.94 117 ASP A O 1
ATOM 931 N N . ALA A 1 118 ? -0.6 -11.039 8.523 1 83.5 118 ALA A N 1
ATOM 932 C CA . ALA A 1 118 ? 0.33 -10.578 7.5 1 83.5 118 ALA A CA 1
ATOM 933 C C . ALA A 1 118 ? 1.114 -11.742 6.902 1 83.5 118 ALA A C 1
ATOM 935 O O . ALA A 1 118 ? 1.371 -11.773 5.695 1 83.5 118 ALA A O 1
ATOM 936 N N . GLY A 1 119 ? 1.487 -12.703 7.754 1 77.56 119 GLY A N 1
ATOM 937 C CA . GLY A 1 119 ? 2.182 -13.891 7.27 1 77.56 119 GLY A CA 1
ATOM 938 C C . GLY A 1 119 ? 1.366 -14.695 6.273 1 77.56 119 GLY A C 1
ATOM 939 O O . GLY A 1 119 ? 1.884 -15.109 5.238 1 77.56 119 GLY A O 1
ATOM 940 N N . ARG A 1 120 ? 0.142 -14.812 6.555 1 76.12 120 ARG A N 1
ATOM 941 C CA . ARG A 1 120 ? -0.742 -15.562 5.668 1 76.12 120 ARG A CA 1
ATOM 942 C C . ARG A 1 120 ? -0.931 -14.836 4.34 1 76.12 120 ARG A C 1
ATOM 944 O O . ARG A 1 120 ? -0.935 -15.461 3.279 1 76.12 120 ARG A O 1
ATOM 951 N N . LEU A 1 121 ? -1.077 -13.578 4.43 1 76.38 121 LEU A N 1
ATOM 952 C CA . LEU A 1 121 ? -1.237 -12.781 3.217 1 76.38 121 LEU A CA 1
ATOM 953 C C . LEU A 1 121 ? -0.029 -12.938 2.299 1 76.38 121 LEU A C 1
ATOM 955 O O . LEU A 1 121 ? -0.183 -13.156 1.097 1 76.38 121 LEU A O 1
ATOM 959 N N . LEU A 1 122 ? 1.096 -12.922 2.904 1 72.25 122 LEU A N 1
ATOM 960 C CA . LEU A 1 122 ? 2.336 -12.984 2.137 1 72.25 122 LEU A CA 1
ATOM 961 C C . LEU A 1 122 ? 2.539 -14.375 1.552 1 72.25 122 LEU A C 1
ATOM 963 O O . LEU A 1 122 ? 3.018 -14.516 0.424 1 72.25 122 LEU A O 1
ATOM 967 N N . ASP A 1 123 ? 2.191 -15.359 2.359 1 71.12 123 ASP A N 1
ATOM 968 C CA . ASP A 1 123 ? 2.256 -16.734 1.863 1 71.12 123 ASP A CA 1
ATOM 969 C C . ASP A 1 123 ? 1.359 -16.922 0.641 1 71.12 123 ASP A C 1
ATOM 971 O O . ASP A 1 123 ? 1.737 -17.594 -0.316 1 71.12 123 ASP A O 1
ATOM 975 N N . ASP A 1 124 ? 0.344 -16.281 0.701 1 67.38 124 ASP A N 1
ATOM 976 C CA . ASP A 1 124 ? -0.581 -16.344 -0.426 1 67.38 124 ASP A CA 1
ATOM 977 C C . ASP A 1 124 ? -0.012 -15.633 -1.648 1 67.38 124 ASP A C 1
ATOM 979 O O . ASP A 1 124 ? -0.145 -16.109 -2.775 1 67.38 124 ASP A O 1
ATOM 983 N N . MET A 1 125 ? 0.665 -14.555 -1.37 1 65.62 125 MET A N 1
ATOM 984 C CA . MET A 1 125 ? 1.272 -13.805 -2.465 1 65.62 125 MET A CA 1
ATOM 985 C C . MET A 1 125 ? 2.412 -14.594 -3.1 1 65.62 125 MET A C 1
ATOM 987 O O . MET A 1 125 ? 2.611 -14.539 -4.312 1 65.62 125 MET A O 1
ATOM 991 N N . ARG A 1 126 ? 3.197 -15.242 -2.246 1 65 126 ARG A N 1
ATOM 992 C CA . ARG A 1 126 ? 4.281 -16.109 -2.709 1 65 126 ARG A CA 1
ATOM 993 C C . ARG A 1 126 ? 3.752 -17.203 -3.631 1 65 126 ARG A C 1
ATOM 995 O O . ARG A 1 126 ? 4.375 -17.516 -4.648 1 65 126 ARG A O 1
ATOM 1002 N N . ARG A 1 127 ? 2.803 -17.734 -3.197 1 63.44 127 ARG A N 1
ATOM 1003 C CA . ARG A 1 127 ? 2.225 -18.812 -3.986 1 63.44 127 ARG A CA 1
ATOM 1004 C C . ARG A 1 127 ? 1.753 -18.312 -5.344 1 63.44 127 ARG A C 1
ATOM 1006 O O . ARG A 1 127 ? 1.864 -19.016 -6.348 1 63.44 127 ARG A O 1
ATOM 1013 N N . ILE A 1 128 ? 1.44 -17.141 -5.379 1 54.44 128 ILE A N 1
ATOM 1014 C CA . ILE A 1 128 ? 0.982 -16.484 -6.602 1 54.44 128 ILE A CA 1
ATOM 1015 C C . ILE A 1 128 ? 2.148 -16.344 -7.574 1 54.44 128 ILE A C 1
ATOM 1017 O O . ILE A 1 128 ? 2 -16.578 -8.773 1 54.44 128 ILE A O 1
ATOM 1021 N N . ALA A 1 129 ? 3.248 -15.898 -7.066 1 56 129 ALA A N 1
ATOM 1022 C CA . ALA A 1 129 ? 4.441 -15.68 -7.879 1 56 129 ALA A CA 1
ATOM 1023 C C . ALA A 1 129 ? 4.98 -17 -8.438 1 56 129 ALA A C 1
ATOM 1025 O O . ALA A 1 129 ? 5.512 -17.031 -9.547 1 56 129 ALA A O 1
ATOM 1026 N N . THR A 1 130 ? 4.77 -18.016 -7.738 1 54 130 THR A N 1
ATOM 1027 C CA . THR A 1 130 ? 5.324 -19.297 -8.156 1 54 130 THR A CA 1
ATOM 1028 C C . THR A 1 130 ? 4.422 -19.969 -9.195 1 54 130 THR A C 1
ATOM 1030 O O . THR A 1 130 ? 4.902 -20.703 -10.055 1 54 130 THR A O 1
ATOM 1033 N N . TYR A 1 131 ? 3.219 -19.75 -9.102 1 47.06 131 TYR A N 1
ATOM 1034 C CA . TYR A 1 131 ? 2.342 -20.484 -10.008 1 47.06 131 TYR A CA 1
ATOM 1035 C C . TYR A 1 131 ? 2.508 -20 -11.445 1 47.06 131 TYR A C 1
ATOM 1037 O O . TYR A 1 131 ? 2.125 -20.688 -12.391 1 47.06 131 TYR A O 1
ATOM 1045 N N . ASP A 1 132 ? 2.738 -18.781 -11.703 1 45.19 132 ASP A N 1
ATOM 1046 C CA . ASP A 1 132 ? 2.891 -18.578 -13.141 1 45.19 132 ASP A CA 1
ATOM 1047 C C . ASP A 1 132 ? 3.99 -19.469 -13.711 1 45.19 132 ASP A C 1
ATOM 1049 O O . ASP A 1 132 ? 4.242 -19.453 -14.922 1 45.19 132 ASP A O 1
ATOM 1053 N N . ARG A 1 133 ? 4.895 -19.969 -12.984 1 39.91 133 ARG A N 1
ATOM 1054 C CA . ARG A 1 133 ? 5.828 -20.859 -13.68 1 39.91 133 ARG A CA 1
ATOM 1055 C C . ARG A 1 133 ? 5.133 -22.141 -14.109 1 39.91 133 ARG A C 1
ATOM 1057 O O . ARG A 1 133 ? 5.723 -22.953 -14.82 1 39.91 133 ARG A O 1
ATOM 1064 N N . VAL A 1 134 ? 3.92 -22.438 -13.656 1 30.55 134 VAL A N 1
ATOM 1065 C CA . VAL A 1 134 ? 3.504 -23.688 -14.305 1 30.55 134 VAL A CA 1
ATOM 1066 C C . VAL A 1 134 ? 2.754 -23.375 -15.594 1 30.55 134 VAL A C 1
ATOM 1068 O O . VAL A 1 134 ? 1.956 -22.422 -15.641 1 30.55 134 VAL A O 1
ATOM 1071 N N . MET B 1 1 ? -43.875 20.266 40.281 1 25.22 1 MET B N 1
ATOM 1072 C CA . MET B 1 1 ? -42.781 21.078 39.781 1 25.22 1 MET B CA 1
ATOM 1073 C C . MET B 1 1 ? -41.531 20.25 39.625 1 25.22 1 MET B C 1
ATOM 1075 O O . MET B 1 1 ? -40.75 20.094 40.562 1 25.22 1 MET B O 1
ATOM 1079 N N . LEU B 1 2 ? -41.625 19.062 39.094 1 27.38 2 LEU B N 1
ATOM 1080 C CA . LEU B 1 2 ? -40.625 18 38.938 1 27.38 2 LEU B CA 1
ATOM 1081 C C . LEU B 1 2 ? -39.438 18.5 38.125 1 27.38 2 LEU B C 1
ATOM 1083 O O . LEU B 1 2 ? -39.594 19.031 37.031 1 27.38 2 LEU B O 1
ATO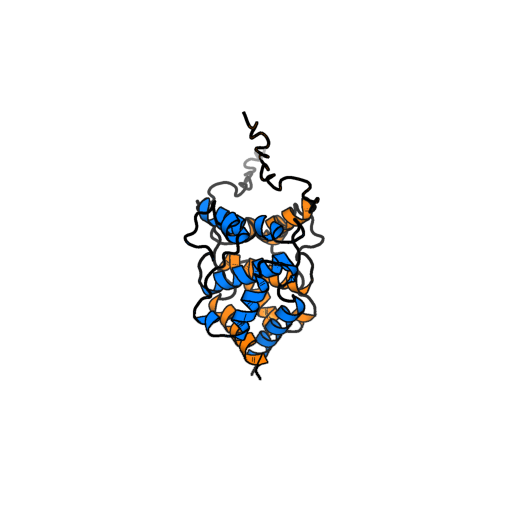M 1087 N N . ASN B 1 3 ? -38.344 18.984 38.75 1 25.72 3 ASN B N 1
ATOM 1088 C CA . ASN B 1 3 ? -37.062 19.578 38.344 1 25.72 3 ASN B CA 1
ATOM 1089 C C . ASN B 1 3 ? -36.281 18.672 37.438 1 25.72 3 ASN B C 1
ATOM 1091 O O . ASN B 1 3 ? -35.906 17.562 37.812 1 25.72 3 ASN B O 1
ATOM 1095 N N . SER B 1 4 ? -36.625 18.531 36.156 1 30.7 4 SER B N 1
ATOM 1096 C CA . SER B 1 4 ? -36.094 17.75 35.031 1 30.7 4 SER B CA 1
ATOM 1097 C C . SER B 1 4 ? -34.594 18.047 34.812 1 30.7 4 SER B C 1
ATOM 1099 O O . SER B 1 4 ? -34.25 19.031 34.188 1 30.7 4 SER B O 1
ATOM 1101 N N . THR B 1 5 ? -33.719 18.062 35.719 1 25.27 5 THR B N 1
ATOM 1102 C CA . THR B 1 5 ? -32.375 18.594 35.719 1 25.27 5 THR B CA 1
ATOM 1103 C C . THR B 1 5 ? -31.562 18 34.562 1 25.27 5 THR B C 1
ATOM 1105 O O . THR B 1 5 ? -30.859 18.719 33.844 1 25.27 5 THR B O 1
ATOM 1108 N N . ARG B 1 6 ? -31.094 16.672 34.562 1 26.78 6 ARG B N 1
ATOM 1109 C CA . ARG B 1 6 ? -29.688 16.312 34.375 1 26.78 6 ARG B CA 1
ATOM 1110 C C . ARG B 1 6 ? -29.344 16.25 32.875 1 26.78 6 ARG B C 1
ATOM 1112 O O . ARG B 1 6 ? -29.781 15.344 32.156 1 26.78 6 ARG B O 1
ATOM 1119 N N . SER B 1 7 ? -29.469 17.125 32.094 1 28.25 7 SER B N 1
ATOM 1120 C CA . SER B 1 7 ? -29.172 17.109 30.656 1 28.25 7 SER B CA 1
ATOM 1121 C C . SER B 1 7 ? -27.719 16.734 30.391 1 28.25 7 SER B C 1
ATOM 1123 O O . SER B 1 7 ? -26.812 17.516 30.688 1 28.25 7 SER B O 1
ATOM 1125 N N . GLY B 1 8 ? -27.141 15.68 30.953 1 27.56 8 GLY B N 1
ATOM 1126 C CA . GLY B 1 8 ? -25.719 15.359 30.812 1 27.56 8 GLY B CA 1
ATOM 1127 C C . GLY B 1 8 ? -25.219 15.461 29.391 1 27.56 8 GLY B C 1
ATOM 1128 O O . GLY B 1 8 ? -25.688 14.758 28.5 1 27.56 8 GLY B O 1
ATOM 1129 N N . ASN B 1 9 ? -24.812 16.578 28.859 1 26.27 9 ASN B N 1
ATOM 1130 C CA . ASN B 1 9 ? -24.141 16.984 27.625 1 26.27 9 ASN B CA 1
ATOM 1131 C C . ASN B 1 9 ? -22.938 16.094 27.328 1 26.27 9 ASN B C 1
ATOM 1133 O O . ASN B 1 9 ? -21.906 16.203 27.984 1 26.27 9 ASN B O 1
ATOM 1137 N N . GLU B 1 10 ? -22.984 14.828 27.375 1 29 10 GLU B N 1
ATOM 1138 C CA . GLU B 1 10 ? -21.797 14.008 27.094 1 29 10 GLU B CA 1
ATOM 1139 C C . GLU B 1 10 ? -21.078 14.469 25.828 1 29 10 GLU B C 1
ATOM 1141 O O . GLU B 1 10 ? -21.625 14.375 24.734 1 29 10 GLU B O 1
ATOM 1146 N N . ARG B 1 11 ? -20.453 15.602 25.969 1 28.34 11 ARG B N 1
ATOM 1147 C CA . ARG B 1 11 ? -19.531 16.188 24.984 1 28.34 11 ARG B CA 1
ATOM 1148 C C . ARG B 1 11 ? -18.688 15.109 24.328 1 28.34 11 ARG B C 1
ATOM 1150 O O . ARG B 1 11 ? -18.078 14.281 25 1 28.34 11 ARG B O 1
ATOM 1157 N N . TYR B 1 12 ? -19.094 14.523 23.297 1 29.09 12 TYR B N 1
ATOM 1158 C CA . TYR B 1 12 ? -18.297 13.656 22.438 1 29.09 12 TYR B CA 1
ATOM 1159 C C . TYR B 1 12 ? -16.859 14.133 22.359 1 29.09 12 TYR B C 1
ATOM 1161 O O . TYR B 1 12 ? -16.578 15.227 21.875 1 29.09 12 TYR B O 1
ATOM 1169 N N . LEU B 1 13 ? -16.062 14.055 23.516 1 28.41 13 LEU B N 1
ATOM 1170 C CA . LEU B 1 13 ? -14.641 14.352 23.562 1 28.41 13 LEU B CA 1
ATOM 1171 C C . LEU B 1 13 ? -13.961 13.953 22.25 1 28.41 13 LEU B C 1
ATOM 11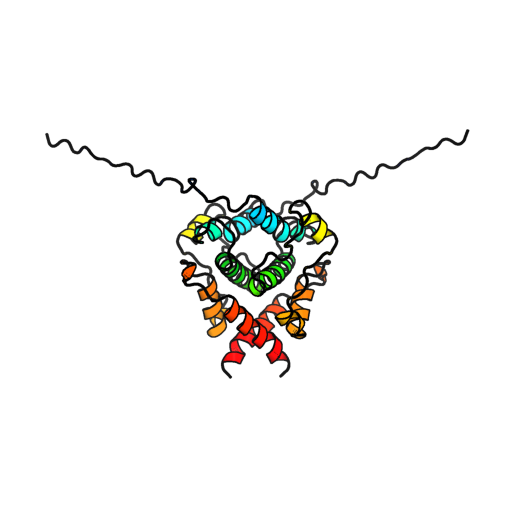73 O O . LEU B 1 13 ? -14.141 12.836 21.766 1 28.41 13 LEU B O 1
ATOM 1177 N N . ALA B 1 14 ? -13.844 14.75 21.438 1 30.53 14 ALA B N 1
ATOM 1178 C CA . ALA B 1 14 ? -13.047 14.672 20.219 1 30.53 14 ALA B CA 1
ATOM 1179 C C . ALA B 1 14 ? -11.742 13.906 20.469 1 30.53 14 ALA B C 1
ATOM 1181 O O . ALA B 1 14 ? -10.984 14.25 21.391 1 30.53 14 ALA B O 1
ATOM 1182 N N . PRO B 1 15 ? -11.727 12.523 20.422 1 31.09 15 PRO B N 1
ATOM 1183 C CA . PRO B 1 15 ? -10.555 11.781 20.891 1 31.09 15 PRO B CA 1
ATOM 1184 C C . PRO B 1 15 ? -9.242 12.508 20.609 1 31.09 15 PRO B C 1
ATOM 1186 O O . PRO B 1 15 ? -8.688 12.383 19.516 1 31.09 15 PRO B O 1
ATOM 1189 N N . GLU B 1 16 ? -9.07 13.711 20.438 1 31.67 16 GLU B N 1
ATOM 1190 C CA . GLU B 1 16 ? -7.848 14.5 20.547 1 31.67 16 GLU B CA 1
ATOM 1191 C C . GLU B 1 16 ? -6.965 14 21.688 1 31.67 16 GLU B C 1
ATOM 1193 O O . GLU B 1 16 ? -5.895 14.547 21.938 1 31.67 16 GLU B O 1
ATOM 1198 N N . GLN B 1 17 ? -7.547 13.445 22.766 1 32.09 17 GLN B N 1
ATOM 1199 C CA . GLN B 1 17 ? -6.797 13.391 24.016 1 32.09 17 GLN B CA 1
ATOM 1200 C C . GLN B 1 17 ? -5.457 12.688 23.828 1 32.09 17 GLN B C 1
ATOM 1202 O O . GLN B 1 17 ? -5.188 12.133 22.75 1 32.09 17 GLN B O 1
ATOM 1207 N N . THR B 1 18 ? -5.133 11.609 24.812 1 31.64 18 THR B N 1
ATOM 1208 C CA . THR B 1 18 ? -3.826 11.07 25.172 1 31.64 18 THR B CA 1
ATOM 1209 C C . THR B 1 18 ? -3.242 10.25 24.031 1 31.64 18 THR B C 1
ATOM 1211 O O . THR B 1 18 ? -3.641 9.102 23.828 1 31.64 18 THR B O 1
ATOM 1214 N N . MET B 1 19 ? -3.414 10.594 22.906 1 36.03 19 MET B N 1
ATOM 1215 C CA . MET B 1 19 ? -2.912 9.93 21.703 1 36.03 19 MET B CA 1
ATOM 1216 C C . MET B 1 19 ? -1.507 9.391 21.938 1 36.03 19 MET B C 1
ATOM 1218 O O . MET B 1 19 ? -0.599 10.133 22.312 1 36.03 19 MET B O 1
ATOM 1222 N N . PRO B 1 20 ? -1.426 8.281 22.406 1 35.5 20 PRO B N 1
ATOM 1223 C CA . PRO B 1 20 ? -0.028 7.945 22.688 1 35.5 20 PRO B CA 1
ATOM 1224 C C . PRO B 1 20 ? 0.93 8.453 21.609 1 35.5 20 PRO B C 1
ATOM 1226 O O . PRO B 1 20 ? 0.511 8.711 20.484 1 35.5 20 PRO B O 1
ATOM 1229 N N . ASN B 1 21 ? 2.178 8.953 21.875 1 34.78 21 ASN B N 1
ATOM 1230 C CA . ASN B 1 21 ? 3.346 9.398 21.125 1 34.78 21 ASN B CA 1
ATOM 1231 C C . ASN B 1 21 ? 3.641 8.484 19.938 1 34.78 21 ASN B C 1
ATOM 1233 O O . ASN B 1 21 ? 4.18 7.391 20.125 1 34.78 21 ASN B O 1
ATOM 1237 N N . LEU B 1 22 ? 2.77 7.785 19.266 1 44.59 22 LEU B N 1
ATOM 1238 C CA . LEU B 1 22 ? 3.455 7.418 18.031 1 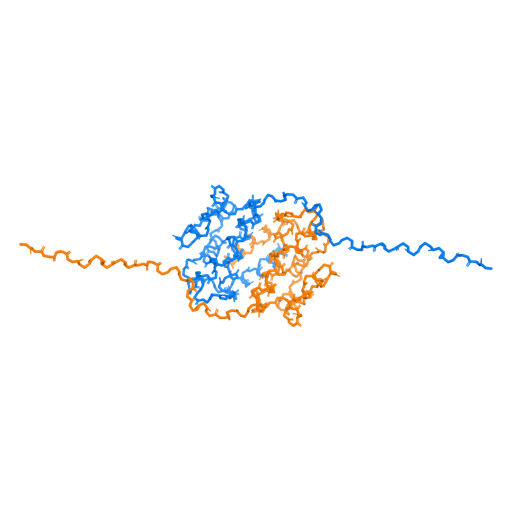44.59 22 LEU B CA 1
ATOM 1239 C C . LEU B 1 22 ? 4.59 8.391 17.719 1 44.59 22 LEU B C 1
ATOM 1241 O O . LEU B 1 22 ? 4.41 9.609 17.812 1 44.59 22 LEU B O 1
ATOM 1245 N N . THR B 1 23 ? 5.848 7.953 17.875 1 53.25 23 THR B N 1
ATOM 1246 C CA . THR B 1 23 ? 6.84 9.023 17.875 1 53.25 23 THR B CA 1
ATOM 1247 C C . THR B 1 23 ? 6.746 9.844 16.594 1 53.25 23 THR B C 1
ATOM 1249 O O . THR B 1 23 ? 6.262 9.352 15.57 1 53.25 23 THR B O 1
ATOM 1252 N N . ASP B 1 24 ? 6.477 11.062 16.547 1 62.91 24 ASP B N 1
ATOM 1253 C CA . ASP B 1 24 ? 6.641 12.078 15.516 1 62.91 24 ASP B CA 1
ATOM 1254 C C . ASP B 1 24 ? 7.566 11.578 14.406 1 62.91 24 ASP B C 1
ATOM 1256 O O . ASP B 1 24 ? 7.32 11.836 13.227 1 62.91 24 ASP B O 1
ATOM 1260 N N . LYS B 1 25 ? 8.266 10.406 14.906 1 71.62 25 LYS B N 1
ATOM 1261 C CA . LYS B 1 25 ? 9.305 9.977 13.969 1 71.62 25 LYS B CA 1
ATOM 1262 C C . LYS B 1 25 ? 8.75 8.969 12.961 1 71.62 25 LYS B C 1
ATOM 1264 O O . LYS B 1 25 ? 9.047 9.047 11.773 1 71.62 25 LYS B O 1
ATOM 1269 N N . GLU B 1 26 ? 7.871 7.918 13.391 1 73.94 26 GLU B N 1
ATOM 1270 C CA . GLU B 1 26 ? 7.348 6.883 12.508 1 73.94 26 GLU B CA 1
ATOM 1271 C C . GLU B 1 26 ? 6.363 7.465 11.5 1 73.94 26 GLU B C 1
ATOM 1273 O O . GLU B 1 26 ? 6.359 7.074 10.328 1 73.94 26 GLU B O 1
ATOM 1278 N N . MET B 1 27 ? 5.594 8.367 11.969 1 73.88 27 MET B N 1
ATOM 1279 C CA . MET B 1 27 ? 4.637 9.023 11.086 1 73.88 27 MET B CA 1
ATOM 1280 C C . MET B 1 27 ? 5.355 9.836 10.008 1 73.88 27 MET B C 1
ATOM 1282 O O . MET B 1 27 ? 4.961 9.805 8.844 1 73.88 27 MET B O 1
ATOM 1286 N N . LYS B 1 28 ? 6.371 10.461 10.469 1 74.81 28 LYS B N 1
ATOM 1287 C CA . LYS B 1 28 ? 7.141 11.273 9.523 1 74.81 28 LYS B CA 1
ATOM 1288 C C . LYS B 1 28 ? 7.832 10.391 8.484 1 74.81 28 LYS B C 1
ATOM 1290 O O . LYS B 1 28 ? 7.918 10.766 7.309 1 74.81 28 LYS B O 1
ATOM 1295 N N . THR B 1 29 ? 8.273 9.25 8.977 1 81.12 29 THR B N 1
ATOM 1296 C CA . THR B 1 29 ? 8.945 8.328 8.055 1 81.12 29 THR B CA 1
ATOM 1297 C C . THR B 1 29 ? 7.957 7.785 7.027 1 81.12 29 THR B C 1
ATOM 1299 O O . THR B 1 29 ? 8.258 7.742 5.832 1 81.12 29 THR B O 1
ATOM 1302 N N . LYS B 1 30 ? 6.77 7.414 7.48 1 80.81 30 LYS B N 1
ATOM 1303 C CA . LYS B 1 30 ? 5.766 6.91 6.543 1 80.81 30 LYS B CA 1
ATOM 1304 C C . LYS B 1 30 ? 5.348 7.996 5.555 1 80.81 30 LYS B C 1
ATOM 1306 O O . LYS B 1 30 ? 5.199 7.727 4.359 1 80.81 30 LYS B O 1
ATOM 1311 N N . ASP B 1 31 ? 5.246 9.195 6.066 1 79.31 31 ASP B N 1
ATOM 1312 C CA . ASP B 1 31 ? 4.922 10.305 5.176 1 79.31 31 ASP B CA 1
ATOM 1313 C C . ASP B 1 31 ? 6.008 10.5 4.121 1 79.31 31 ASP B C 1
ATOM 1315 O O . ASP B 1 31 ? 5.711 10.828 2.971 1 79.31 31 ASP B O 1
ATOM 1319 N N . ALA B 1 32 ? 7.203 10.328 4.543 1 82.38 32 ALA B N 1
ATOM 1320 C CA . ALA B 1 32 ? 8.336 10.508 3.633 1 82.38 32 ALA B CA 1
ATOM 1321 C C . ALA B 1 32 ? 8.359 9.414 2.574 1 82.38 32 ALA B C 1
ATOM 1323 O O . ALA B 1 32 ? 8.781 9.648 1.438 1 82.38 32 ALA B O 1
ATOM 1324 N N . ILE B 1 33 ? 7.926 8.234 2.928 1 84.81 33 ILE B N 1
ATOM 1325 C CA . ILE B 1 33 ? 7.957 7.098 2.01 1 84.81 33 ILE B CA 1
ATOM 1326 C C . ILE B 1 33 ? 6.773 7.18 1.049 1 84.81 33 ILE B C 1
ATOM 1328 O O . ILE B 1 33 ? 6.922 6.953 -0.154 1 84.81 33 ILE B O 1
ATOM 1332 N N . TYR B 1 34 ? 5.609 7.562 1.558 1 80.44 34 TYR B N 1
ATOM 1333 C CA . TYR B 1 34 ? 4.375 7.406 0.796 1 80.44 34 TYR B CA 1
ATOM 1334 C C . TYR B 1 34 ? 3.85 8.758 0.322 1 80.44 34 TYR B C 1
ATOM 1336 O O . TYR B 1 34 ? 2.85 8.82 -0.398 1 80.44 34 TYR B O 1
ATOM 1344 N N . GLY B 1 35 ? 4.559 9.727 0.57 1 74.69 35 GLY B N 1
ATOM 1345 C CA . GLY B 1 35 ? 4.066 11.07 0.304 1 74.69 35 GLY B CA 1
ATOM 1346 C C . GLY B 1 35 ? 4.672 11.688 -0.94 1 74.69 35 GLY B C 1
ATOM 1347 O O . GLY B 1 35 ? 4.848 11.008 -1.956 1 74.69 35 GLY B O 1
ATOM 1348 N N . VAL B 1 36 ? 5.059 12.938 -0.83 1 63.28 36 VAL B N 1
ATOM 1349 C CA . VAL B 1 36 ? 5.457 13.883 -1.865 1 63.28 36 VAL B CA 1
ATOM 1350 C C . VAL B 1 36 ? 6.641 13.32 -2.65 1 63.28 36 VAL B C 1
ATOM 1352 O O . VAL B 1 36 ? 6.656 13.375 -3.881 1 63.28 36 VAL B O 1
ATOM 1355 N N . PRO B 1 37 ? 7.578 12.727 -2.076 1 64.69 37 PRO B N 1
ATOM 1356 C CA . PRO B 1 37 ? 8.719 12.25 -2.861 1 64.69 37 PRO B CA 1
ATOM 1357 C C . PRO B 1 37 ? 8.32 11.266 -3.953 1 64.69 37 PRO B C 1
ATOM 1359 O O . PRO B 1 37 ? 8.836 11.328 -5.07 1 64.69 37 PRO B O 1
ATOM 1362 N N . THR B 1 38 ? 7.391 10.398 -3.615 1 67.75 38 THR B N 1
ATOM 1363 C CA . THR B 1 38 ? 6.961 9.406 -4.594 1 67.75 38 THR B CA 1
ATOM 1364 C C . THR B 1 38 ? 6.207 10.07 -5.742 1 67.75 38 THR B C 1
ATOM 1366 O O . THR B 1 38 ? 6.324 9.648 -6.895 1 67.75 38 THR B O 1
ATOM 1369 N N . ARG B 1 39 ? 5.629 11.055 -5.352 1 73 39 ARG B N 1
ATOM 1370 C CA . ARG B 1 39 ? 4.887 11.789 -6.371 1 73 39 ARG B CA 1
ATOM 1371 C C . ARG B 1 39 ? 5.832 12.57 -7.277 1 73 39 ARG B C 1
ATOM 1373 O O . ARG B 1 39 ? 5.59 12.688 -8.484 1 73 39 ARG B O 1
ATOM 1380 N N . PHE B 1 40 ? 6.891 12.977 -6.66 1 66.94 40 PHE B N 1
ATOM 1381 C CA . PHE B 1 40 ? 7.867 13.758 -7.41 1 66.94 40 PHE B CA 1
ATOM 1382 C C . PHE B 1 40 ? 8.617 12.875 -8.406 1 66.94 40 PHE B C 1
ATOM 1384 O O . PHE B 1 40 ? 8.969 13.328 -9.5 1 66.94 40 PHE B O 1
ATOM 1391 N N . ILE B 1 41 ? 8.797 11.75 -7.855 1 68.69 41 ILE B N 1
ATOM 1392 C CA . ILE B 1 41 ? 9.492 10.875 -8.797 1 68.69 41 ILE B CA 1
ATOM 1393 C C . ILE B 1 41 ? 8.523 10.414 -9.883 1 68.69 41 ILE B C 1
ATOM 1395 O O . ILE B 1 41 ? 8.945 9.891 -10.914 1 68.69 41 ILE B O 1
ATOM 1399 N N . SER B 1 42 ? 7.305 10.742 -9.477 1 65 42 SER B N 1
ATOM 1400 C CA . SER B 1 42 ? 6.309 10.461 -10.508 1 65 42 SER B CA 1
ATOM 1401 C C . SER B 1 42 ? 6.047 11.688 -11.367 1 65 42 SER B C 1
ATOM 1403 O O . SER B 1 42 ? 6.363 12.812 -10.977 1 65 42 SER B O 1
ATOM 1405 N N . SER B 1 43 ? 6.238 11.57 -12.648 1 62.06 43 SER B N 1
ATOM 1406 C CA . SER B 1 43 ? 6.148 12.664 -13.609 1 62.06 43 SER B CA 1
ATOM 1407 C C . SER B 1 43 ? 4.992 13.602 -13.273 1 62.06 43 SER B C 1
ATOM 1409 O O . SER B 1 43 ? 4.859 14.68 -13.867 1 62.06 43 SER B O 1
ATOM 1411 N N . SER B 1 44 ? 4.125 13.195 -12.375 1 61.5 44 SER B N 1
ATOM 1412 C CA . SER B 1 44 ? 2.98 14.031 -12.016 1 61.5 44 SER B CA 1
ATOM 1413 C C . SER B 1 44 ? 2.939 14.305 -10.516 1 61.5 44 SER B C 1
ATOM 1415 O O . SER B 1 44 ? 3.369 13.469 -9.719 1 61.5 44 SER B O 1
ATOM 1417 N N . ASN B 1 45 ? 3.098 15.469 -10.008 1 62.06 45 ASN B N 1
ATOM 1418 C CA . ASN B 1 45 ? 2.951 15.812 -8.594 1 62.06 45 ASN B CA 1
ATOM 1419 C C . ASN B 1 45 ? 1.615 15.328 -8.039 1 62.06 45 ASN B C 1
ATOM 1421 O O . ASN B 1 45 ? 1.07 15.93 -7.113 1 62.06 45 ASN B O 1
ATOM 1425 N N . ARG B 1 46 ? 1.025 14.336 -8.828 1 68.81 46 ARG B N 1
ATOM 1426 C CA . ARG B 1 46 ? -0.236 13.727 -8.422 1 68.81 46 ARG B CA 1
ATOM 1427 C C . ARG B 1 46 ? -0.09 12.219 -8.266 1 68.81 46 ARG B C 1
ATOM 1429 O O . ARG B 1 46 ? 0.776 11.609 -8.891 1 68.81 46 ARG B O 1
ATOM 1436 N N . PRO B 1 47 ? -0.99 11.773 -7.223 1 76.38 47 PRO B N 1
ATOM 1437 C CA . PRO B 1 47 ? -0.993 10.305 -7.168 1 76.38 47 PRO B CA 1
ATOM 1438 C C . PRO B 1 47 ? -1.414 9.664 -8.492 1 76.38 47 PRO B C 1
ATOM 1440 O O . PRO B 1 47 ? -2.316 10.172 -9.164 1 76.38 47 PRO B O 1
ATOM 1443 N N . THR B 1 48 ? -0.678 8.75 -8.977 1 83.38 48 THR B N 1
ATOM 1444 C CA . THR B 1 48 ? -0.921 7.98 -10.188 1 83.38 48 THR B CA 1
ATOM 1445 C C . THR B 1 48 ? -0.826 6.484 -9.906 1 83.38 48 THR B C 1
ATOM 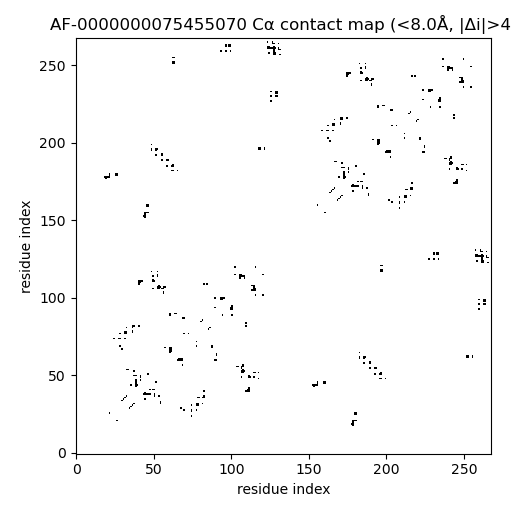1447 O O . THR B 1 48 ? -0.481 6.078 -8.797 1 83.38 48 THR B O 1
ATOM 1450 N N . THR B 1 49 ? -1.163 5.781 -10.883 1 87.62 49 THR B N 1
ATOM 1451 C CA . THR B 1 49 ? -0.976 4.34 -10.781 1 87.62 49 THR B CA 1
ATOM 1452 C C . THR B 1 49 ? 0.486 4 -10.5 1 87.62 49 THR B C 1
ATOM 1454 O O . THR B 1 49 ? 0.779 3.059 -9.758 1 87.62 49 THR B O 1
ATOM 1457 N N . GLN B 1 50 ? 1.346 4.852 -11.047 1 88 50 GLN B N 1
ATOM 1458 C CA . GLN B 1 50 ? 2.773 4.609 -10.875 1 88 50 GLN B CA 1
ATOM 1459 C C . GLN B 1 50 ? 3.201 4.844 -9.43 1 88 50 GLN B C 1
ATOM 1461 O O . GLN B 1 50 ? 4.055 4.129 -8.906 1 88 50 GLN B O 1
ATOM 1466 N N . THR B 1 51 ? 2.633 5.883 -8.797 1 88.69 51 THR B N 1
ATOM 1467 C CA . THR B 1 51 ? 2.928 6.125 -7.387 1 88.69 51 THR B CA 1
ATOM 1468 C C . THR B 1 51 ? 2.309 5.039 -6.512 1 88.69 51 THR B C 1
ATOM 1470 O O . THR B 1 51 ? 2.893 4.641 -5.5 1 88.69 51 THR B O 1
ATOM 1473 N N . ASP B 1 52 ? 1.152 4.535 -6.953 1 88.19 52 ASP B N 1
ATOM 1474 C CA . ASP B 1 52 ? 0.499 3.461 -6.215 1 88.19 52 ASP B CA 1
ATOM 1475 C C . ASP B 1 52 ? 1.322 2.176 -6.27 1 88.19 52 ASP B C 1
ATOM 1477 O O . ASP B 1 52 ? 1.381 1.426 -5.293 1 88.19 52 ASP B O 1
ATOM 1481 N N . LEU B 1 53 ? 1.923 1.963 -7.402 1 91.12 53 LEU B N 1
ATOM 1482 C CA . LEU B 1 53 ? 2.781 0.792 -7.547 1 91.12 53 LEU B CA 1
ATOM 1483 C C . LEU B 1 53 ? 3.971 0.87 -6.594 1 91.12 53 LEU B C 1
ATOM 1485 O O . LEU B 1 53 ? 4.312 -0.117 -5.941 1 91.12 53 LEU B O 1
ATOM 1489 N N . PHE B 1 54 ? 4.559 2.035 -6.535 1 92 54 PHE B N 1
ATOM 1490 C CA . PHE B 1 54 ? 5.66 2.248 -5.605 1 92 54 PHE B CA 1
ATOM 1491 C C . PHE B 1 54 ? 5.219 1.961 -4.172 1 92 54 PHE B C 1
ATOM 1493 O O . PHE B 1 54 ? 5.883 1.214 -3.453 1 92 54 PHE B O 1
ATOM 1500 N N . SER B 1 55 ? 4.121 2.57 -3.777 1 90.25 55 SER B N 1
ATOM 1501 C CA . SER B 1 55 ? 3.586 2.404 -2.43 1 90.25 55 SER B CA 1
ATOM 1502 C C . SER B 1 55 ? 3.256 0.943 -2.145 1 90.25 55 SER B C 1
ATOM 1504 O O . SER B 1 55 ? 3.492 0.453 -1.037 1 90.25 55 SER B O 1
ATOM 1506 N N . PHE B 1 56 ? 2.773 0.278 -3.156 1 88.81 56 PHE B N 1
ATOM 1507 C CA . PHE B 1 56 ? 2.418 -1.13 -3.029 1 88.81 56 PHE B CA 1
ATOM 1508 C C . PHE B 1 56 ? 3.646 -1.971 -2.701 1 88.81 56 PHE B C 1
ATOM 1510 O O . PHE B 1 56 ? 3.623 -2.777 -1.77 1 88.81 56 PHE B O 1
ATOM 1517 N N . ALA B 1 57 ? 4.699 -1.79 -3.447 1 90.81 57 ALA B N 1
ATOM 1518 C CA . ALA B 1 57 ? 5.934 -2.537 -3.211 1 90.81 57 ALA B CA 1
ATOM 1519 C C . ALA B 1 57 ? 6.484 -2.258 -1.814 1 90.81 57 ALA B C 1
ATOM 1521 O O . ALA B 1 57 ? 6.891 -3.182 -1.105 1 90.81 57 ALA B O 1
ATOM 1522 N N . MET B 1 58 ? 6.438 -1.02 -1.376 1 91.94 58 MET B N 1
ATOM 1523 C CA . MET B 1 58 ? 6.949 -0.644 -0.062 1 91.94 58 MET B CA 1
ATOM 1524 C C . MET B 1 58 ? 6.125 -1.282 1.049 1 91.94 58 MET B C 1
ATOM 1526 O O . MET B 1 58 ? 6.672 -1.724 2.061 1 91.94 58 MET B O 1
ATOM 1530 N N . LEU B 1 59 ? 4.852 -1.31 0.85 1 90.5 59 LEU B N 1
ATOM 1531 C CA . LEU B 1 59 ? 3.971 -1.924 1.839 1 90.5 59 LEU B CA 1
ATOM 1532 C C . LEU B 1 59 ? 4.215 -3.428 1.923 1 90.5 59 LEU B C 1
ATOM 1534 O O . LEU B 1 59 ? 4.145 -4.012 3.006 1 90.5 59 LEU B O 1
ATOM 1538 N N . CYS B 1 60 ? 4.5 -4.059 0.76 1 87.06 60 CYS B N 1
ATOM 1539 C CA . CYS B 1 60 ? 4.832 -5.477 0.765 1 87.06 60 CYS B CA 1
ATOM 1540 C C . CYS B 1 60 ? 6.059 -5.746 1.63 1 87.06 60 CYS B C 1
ATOM 1542 O O . CYS B 1 60 ? 6.059 -6.676 2.439 1 87.06 60 CYS B O 1
ATOM 1544 N N . ILE B 1 61 ? 7.039 -4.852 1.464 1 88.81 61 ILE B N 1
ATOM 1545 C CA . ILE B 1 61 ? 8.258 -5.012 2.256 1 88.81 61 ILE B CA 1
ATOM 1546 C C . ILE B 1 61 ? 7.93 -4.855 3.738 1 88.81 61 ILE B C 1
ATOM 1548 O O . ILE B 1 61 ? 8.391 -5.645 4.57 1 88.81 61 ILE B O 1
ATOM 1552 N N . GLU B 1 62 ? 7.145 -3.932 4.062 1 88.75 62 GLU B N 1
ATOM 1553 C CA . GLU B 1 62 ? 6.77 -3.672 5.445 1 88.75 62 GLU B CA 1
ATOM 1554 C C . GLU B 1 62 ? 6.008 -4.855 6.043 1 88.75 62 GLU B C 1
ATOM 1556 O O . GLU B 1 62 ? 6.254 -5.242 7.188 1 88.75 62 GLU B O 1
ATOM 1561 N N . LEU B 1 63 ? 5.066 -5.355 5.277 1 87.06 63 LEU B N 1
ATOM 1562 C CA . LEU B 1 63 ? 4.258 -6.473 5.754 1 87.06 63 LEU B CA 1
ATOM 1563 C C . LEU B 1 63 ? 5.113 -7.719 5.961 1 87.06 63 LEU B C 1
ATOM 1565 O O . LEU B 1 63 ? 4.875 -8.492 6.891 1 87.06 63 LEU B O 1
ATOM 1569 N N . TYR B 1 64 ? 6.098 -7.836 5.141 1 83.06 64 TYR B N 1
ATOM 1570 C CA . TYR B 1 64 ? 6.941 -9.023 5.227 1 83.06 64 TYR B CA 1
ATOM 1571 C C . TYR B 1 64 ? 7.93 -8.906 6.379 1 83.06 64 TYR B C 1
ATOM 1573 O O . TYR B 1 64 ? 8.188 -9.883 7.086 1 83.06 64 TYR B O 1
ATOM 1581 N N . THR B 1 65 ? 8.477 -7.719 6.531 1 84.88 65 THR B N 1
ATOM 1582 C CA . THR B 1 65 ? 9.562 -7.562 7.488 1 84.88 65 THR B CA 1
ATOM 1583 C C . THR B 1 65 ? 9.031 -7.145 8.859 1 84.88 65 THR B C 1
ATOM 1585 O O . THR B 1 65 ? 9.695 -7.336 9.875 1 84.88 65 THR B O 1
ATOM 1588 N N . GLY B 1 66 ? 7.867 -6.535 8.797 1 83.25 66 GLY B N 1
ATOM 1589 C CA . GLY B 1 66 ? 7.34 -5.953 10.023 1 83.25 66 GLY B CA 1
ATOM 1590 C C . GLY B 1 66 ? 7.961 -4.609 10.359 1 83.25 66 GLY B C 1
ATOM 1591 O O . GLY B 1 66 ? 7.598 -3.986 11.359 1 83.25 66 GLY B O 1
ATOM 1592 N N . ASP B 1 67 ? 8.867 -4.195 9.484 1 83.56 67 ASP B N 1
ATOM 1593 C CA . ASP B 1 67 ? 9.609 -2.963 9.742 1 83.56 67 ASP B CA 1
ATOM 1594 C C . ASP B 1 67 ? 9.445 -1.974 8.594 1 83.56 67 ASP B C 1
ATOM 1596 O O . ASP B 1 67 ? 9.156 -2.371 7.461 1 83.56 67 ASP B O 1
ATOM 1600 N N . ASN B 1 68 ? 9.633 -0.69 8.945 1 84.06 68 ASN B N 1
ATOM 1601 C CA . ASN B 1 68 ? 9.695 0.34 7.91 1 84.06 68 ASN B CA 1
ATOM 1602 C C . ASN B 1 68 ? 10.805 0.058 6.906 1 84.06 68 ASN B C 1
ATOM 1604 O O . ASN B 1 68 ? 11.922 -0.306 7.289 1 84.06 68 ASN B O 1
ATOM 1608 N N . PRO B 1 69 ? 10.484 0.181 5.652 1 91 69 PRO B N 1
ATOM 1609 C CA . PRO B 1 69 ? 11.477 -0.153 4.629 1 91 69 PRO B CA 1
ATOM 1610 C C . PRO B 1 69 ? 12.75 0.682 4.75 1 91 69 PRO B C 1
ATOM 1612 O O . PRO B 1 69 ? 13.805 0.29 4.234 1 91 69 PRO B O 1
ATOM 1615 N N . PHE B 1 70 ? 12.688 1.796 5.363 1 90.69 70 PHE B N 1
ATOM 1616 C CA . PHE B 1 70 ? 13.844 2.664 5.508 1 90.69 70 PHE B CA 1
ATOM 1617 C C . PHE B 1 70 ? 14.234 2.811 6.977 1 90.69 70 PHE B C 1
ATOM 1619 O O . PHE B 1 70 ? 14.625 3.893 7.414 1 90.69 70 PHE B O 1
ATOM 1626 N N . GLN B 1 71 ? 14.016 1.696 7.555 1 83.5 71 GLN B N 1
ATOM 1627 C CA . GLN B 1 71 ? 14.453 1.664 8.945 1 83.5 71 GLN B CA 1
ATOM 1628 C C . GLN B 1 71 ? 15.938 2.01 9.062 1 83.5 71 GLN B C 1
ATOM 1630 O O . GLN B 1 71 ? 16.75 1.533 8.266 1 83.5 71 GLN B O 1
ATOM 1635 N N . GLY B 1 72 ? 16.281 2.896 9.969 1 81.88 72 GLY B N 1
ATOM 1636 C CA . GLY B 1 72 ? 17.672 3.27 10.172 1 81.88 72 GLY B CA 1
ATOM 1637 C C . GLY B 1 72 ? 18.062 4.547 9.453 1 81.88 72 GLY B C 1
ATOM 1638 O O . GLY B 1 72 ? 19.141 5.102 9.695 1 81.88 72 GLY B O 1
ATOM 1639 N N . VAL B 1 73 ? 17.266 4.922 8.523 1 85.44 73 VAL B N 1
ATOM 1640 C CA . VAL B 1 73 ? 17.5 6.191 7.844 1 85.44 73 VAL B CA 1
ATOM 1641 C C . VAL B 1 73 ? 16.875 7.328 8.641 1 85.44 73 VAL B C 1
ATOM 1643 O O . VAL B 1 73 ? 15.742 7.219 9.109 1 85.44 73 VAL B O 1
ATOM 1646 N N . GLN B 1 74 ? 17.688 8.367 8.797 1 82.75 74 GLN B N 1
ATOM 1647 C CA . GLN B 1 74 ? 17.125 9.531 9.469 1 82.75 74 GLN B CA 1
ATOM 1648 C C . GLN B 1 74 ? 15.906 10.062 8.727 1 82.75 74 GLN B C 1
ATOM 1650 O O . GLN B 1 74 ? 15.922 10.172 7.496 1 82.75 74 GLN B O 1
ATOM 1655 N N . ASN B 1 75 ? 14.844 10.328 9.469 1 74.69 75 ASN B N 1
ATOM 1656 C CA . ASN B 1 75 ? 13.578 10.742 8.883 1 74.69 75 ASN B CA 1
ATOM 1657 C C . ASN B 1 75 ? 13.773 11.867 7.863 1 74.69 75 ASN B C 1
ATOM 1659 O O . ASN B 1 75 ? 13.195 11.828 6.777 1 74.69 75 ASN B O 1
ATOM 1663 N N . GLY B 1 76 ? 14.578 12.844 8.203 1 78.12 76 GLY B N 1
ATOM 1664 C CA . GLY B 1 76 ? 14.812 13.977 7.328 1 78.12 76 GLY B CA 1
ATOM 1665 C C . GLY B 1 76 ? 15.547 13.609 6.055 1 78.12 76 GLY B C 1
ATOM 1666 O O . GLY B 1 76 ? 15.57 14.375 5.094 1 78.12 76 GLY B O 1
ATOM 1667 N N . SER B 1 77 ? 15.914 12.352 6.004 1 89.88 77 SER B N 1
ATOM 1668 C CA . SER B 1 77 ? 16.734 11.969 4.859 1 89.88 77 SER B CA 1
ATOM 1669 C C . SER B 1 77 ? 16.016 10.96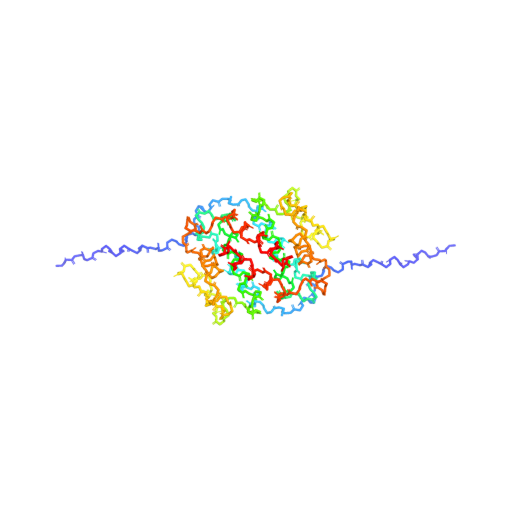1 3.971 1 89.88 77 SER B C 1
ATOM 1671 O O . SER B 1 77 ? 16.453 10.695 2.848 1 89.88 77 SER B O 1
ATOM 1673 N N . VAL B 1 78 ? 14.93 10.453 4.422 1 89.88 78 VAL B N 1
ATOM 1674 C CA . VAL B 1 78 ? 14.258 9.375 3.703 1 89.88 78 VAL B CA 1
ATOM 1675 C C . VAL B 1 78 ? 13.836 9.867 2.318 1 89.88 78 VAL B C 1
ATOM 1677 O O . VAL B 1 78 ? 14.086 9.195 1.315 1 89.88 78 VAL B O 1
ATOM 1680 N N . THR B 1 79 ? 13.305 11.039 2.293 1 87.88 79 THR B N 1
ATOM 1681 C CA . THR B 1 79 ? 12.867 11.617 1.029 1 87.88 79 THR B CA 1
ATOM 1682 C C . THR B 1 79 ? 14.031 11.758 0.059 1 87.88 79 THR B C 1
ATOM 1684 O O . THR B 1 79 ? 13.945 11.328 -1.095 1 87.88 79 THR B O 1
ATOM 1687 N N . ARG B 1 80 ? 15.047 12.281 0.561 1 88.88 80 ARG B N 1
ATOM 1688 C CA . ARG B 1 80 ? 16.234 12.484 -0.259 1 88.88 80 ARG B CA 1
ATOM 1689 C C . ARG B 1 80 ? 16.797 11.148 -0.757 1 88.88 80 ARG B C 1
ATOM 1691 O O . ARG B 1 80 ? 17.156 11.031 -1.926 1 88.88 80 ARG B O 1
ATOM 1698 N N . GLU B 1 81 ? 16.859 10.203 0.096 1 91.56 81 GLU B N 1
ATOM 1699 C CA . GLU B 1 81 ? 17.391 8.891 -0.263 1 91.56 81 GLU B CA 1
ATOM 1700 C C . GLU B 1 81 ? 16.547 8.219 -1.336 1 91.56 81 GLU B C 1
ATOM 1702 O O . GLU B 1 81 ? 17.062 7.633 -2.281 1 91.56 81 GLU B O 1
ATOM 1707 N N . ILE B 1 82 ? 15.281 8.344 -1.211 1 90.38 82 ILE B N 1
ATOM 1708 C CA . ILE B 1 82 ? 14.375 7.777 -2.201 1 90.38 82 ILE B CA 1
ATOM 1709 C C . ILE B 1 82 ? 14.562 8.492 -3.539 1 90.38 82 ILE B C 1
ATOM 1711 O O . ILE B 1 82 ? 14.641 7.844 -4.59 1 90.38 82 ILE B O 1
ATOM 1715 N N . MET B 1 83 ? 14.633 9.766 -3.467 1 88.44 83 MET B N 1
ATOM 1716 C CA . MET B 1 83 ? 14.781 10.57 -4.676 1 88.44 83 MET B CA 1
ATOM 1717 C C . MET B 1 83 ? 16.094 10.266 -5.379 1 88.44 83 MET B C 1
ATOM 1719 O O . MET B 1 83 ? 16.203 10.375 -6.602 1 88.44 83 MET B O 1
ATOM 1723 N N . HIS B 1 84 ? 17.031 9.789 -4.617 1 91.38 84 HIS B N 1
ATOM 1724 C CA . HIS B 1 84 ? 18.344 9.484 -5.184 1 91.38 84 HIS B CA 1
ATOM 1725 C C . HIS B 1 84 ? 18.453 8.008 -5.555 1 91.38 84 HIS B C 1
ATOM 1727 O O . HIS B 1 84 ? 19.547 7.531 -5.891 1 91.38 84 HIS B O 1
ATOM 1733 N N . GLY B 1 85 ? 17.453 7.25 -5.359 1 92.5 85 GLY B N 1
ATOM 1734 C CA . GLY B 1 85 ? 17.422 5.918 -5.938 1 92.5 85 GLY B CA 1
ATOM 1735 C C . GLY B 1 85 ? 17.609 4.816 -4.91 1 92.5 85 GLY B C 1
ATOM 1736 O O . GLY B 1 85 ? 17.625 3.633 -5.254 1 92.5 85 GLY B O 1
ATOM 1737 N N . LYS B 1 86 ? 17.75 5.242 -3.664 1 93.12 86 LYS B N 1
ATOM 1738 C CA . LYS B 1 86 ? 17.891 4.211 -2.639 1 93.12 86 LYS B CA 1
ATOM 1739 C C . LYS B 1 86 ? 16.625 3.383 -2.516 1 93.12 86 LYS B C 1
ATOM 1741 O O . LYS B 1 86 ? 15.516 3.928 -2.537 1 93.12 86 LYS B O 1
ATOM 1746 N N . ARG B 1 87 ? 16.828 2.053 -2.367 1 95.06 87 ARG B N 1
ATOM 1747 C CA . ARG B 1 87 ? 15.742 1.104 -2.133 1 95.06 87 ARG B CA 1
ATOM 1748 C C . ARG B 1 87 ? 16.109 0.126 -1.021 1 95.06 87 ARG B C 1
ATOM 1750 O O . ARG B 1 87 ? 17.281 -0.14 -0.775 1 95.06 87 ARG B O 1
ATOM 1757 N N . PRO B 1 88 ? 15.07 -0.295 -0.325 1 93.81 88 PRO B N 1
ATOM 1758 C CA . PRO B 1 88 ? 15.367 -1.275 0.723 1 93.81 88 PRO B CA 1
ATOM 1759 C C . PRO B 1 88 ? 15.852 -2.611 0.162 1 93.81 88 PRO B C 1
ATOM 1761 O O . PRO B 1 88 ? 15.523 -2.961 -0.975 1 93.81 88 PRO B O 1
ATOM 1764 N N . ALA B 1 89 ? 16.578 -3.328 1.049 1 91.56 89 ALA B N 1
ATOM 1765 C CA . ALA B 1 89 ? 16.922 -4.707 0.704 1 91.56 89 ALA B CA 1
ATOM 1766 C C . ALA B 1 89 ? 15.688 -5.605 0.768 1 91.56 89 ALA B C 1
ATOM 1768 O O . ALA B 1 89 ? 14.844 -5.449 1.652 1 91.56 89 ALA B O 1
ATOM 1769 N N . LEU B 1 90 ? 15.594 -6.508 -0.201 1 91.62 90 LEU B N 1
ATOM 1770 C CA . LEU B 1 90 ? 14.523 -7.492 -0.144 1 91.62 90 LEU B CA 1
ATOM 1771 C C . LEU B 1 90 ? 14.773 -8.508 0.964 1 91.62 90 LEU B C 1
ATOM 1773 O O . LEU B 1 90 ? 15.898 -8.992 1.126 1 91.62 90 LEU B O 1
ATOM 1777 N N . PRO B 1 91 ? 13.719 -8.703 1.771 1 86.19 91 PRO B N 1
ATOM 1778 C CA . PRO B 1 91 ? 13.875 -9.812 2.717 1 86.19 91 PRO B CA 1
ATOM 1779 C C . PRO B 1 91 ? 14.234 -11.133 2.031 1 86.19 91 PRO B C 1
ATOM 1781 O O . PRO B 1 91 ? 13.852 -11.359 0.88 1 86.19 91 PRO B O 1
ATOM 1784 N N . LYS B 1 92 ? 14.922 -12.023 2.748 1 86.12 92 LYS B N 1
ATOM 1785 C CA . LYS B 1 92 ? 15.414 -13.281 2.201 1 86.12 92 LYS B CA 1
ATOM 1786 C C . LYS B 1 92 ? 14.273 -14.102 1.6 1 86.12 92 LYS B C 1
ATOM 1788 O O . LYS B 1 92 ? 14.43 -14.703 0.534 1 86.12 92 LYS B O 1
ATOM 1793 N N . GLU B 1 93 ? 13.156 -14.102 2.223 1 78.81 93 GLU B N 1
ATOM 1794 C CA . GLU B 1 93 ? 12 -14.883 1.793 1 78.81 93 GLU B CA 1
ATOM 1795 C C . GLU B 1 93 ? 11.477 -14.398 0.444 1 78.81 93 GLU B C 1
ATOM 1797 O O . GLU B 1 93 ? 10.969 -15.188 -0.352 1 78.81 93 GLU B O 1
ATOM 1802 N N . ILE B 1 94 ? 11.695 -13.117 0.223 1 81.5 94 ILE B N 1
ATOM 1803 C CA . ILE B 1 94 ? 11.242 -12.539 -1.039 1 81.5 94 ILE B CA 1
ATOM 1804 C C . ILE B 1 94 ? 12.352 -12.656 -2.082 1 81.5 94 ILE B C 1
ATOM 1806 O O . ILE B 1 94 ? 12.094 -13.008 -3.236 1 81.5 94 ILE B O 1
ATOM 1810 N N . ALA B 1 95 ? 13.539 -12.367 -1.6 1 87.06 95 ALA B N 1
ATOM 1811 C CA . ALA B 1 95 ? 14.688 -12.375 -2.502 1 87.06 95 ALA B CA 1
ATOM 1812 C C . ALA B 1 95 ? 14.859 -13.742 -3.158 1 87.06 95 ALA B C 1
ATOM 1814 O O . ALA B 1 95 ? 15.312 -13.844 -4.301 1 87.06 95 ALA B O 1
ATOM 1815 N N . GLY B 1 96 ? 14.383 -14.742 -2.426 1 82.81 96 GLY B N 1
ATOM 1816 C CA . GLY B 1 96 ? 14.523 -16.094 -2.934 1 82.81 96 GLY B CA 1
ATOM 1817 C C . GLY B 1 96 ? 13.453 -16.469 -3.943 1 82.81 96 GLY B C 1
ATOM 1818 O O . GLY B 1 96 ? 13.562 -17.5 -4.617 1 82.81 96 GLY B O 1
ATOM 1819 N N . GLN B 1 97 ? 12.477 -15.711 -4.062 1 79.19 97 GLN B N 1
ATOM 1820 C CA . GLN B 1 97 ? 11.414 -15.906 -5.043 1 79.19 97 GLN B CA 1
ATOM 1821 C C . GLN B 1 97 ? 11.602 -14.984 -6.246 1 79.19 97 GLN B C 1
ATOM 1823 O O . GLN B 1 97 ? 11.086 -13.867 -6.266 1 79.19 97 GLN B O 1
ATOM 1828 N N . ARG B 1 98 ? 12.148 -15.461 -7.23 1 83.06 98 ARG B N 1
ATOM 1829 C CA . ARG B 1 98 ? 12.656 -14.664 -8.344 1 83.06 98 ARG B CA 1
ATOM 1830 C C . ARG B 1 98 ? 11.547 -13.852 -8.984 1 83.06 98 ARG B C 1
ATOM 1832 O O . ARG B 1 98 ? 11.719 -12.656 -9.266 1 83.06 98 ARG B O 1
ATOM 1839 N N . LEU B 1 99 ? 10.414 -14.461 -9.109 1 78.81 99 LEU B N 1
ATOM 1840 C CA . LEU B 1 99 ? 9.328 -13.766 -9.797 1 78.81 99 LEU B CA 1
ATOM 1841 C C . LEU B 1 99 ? 8.75 -12.664 -8.922 1 78.81 99 LEU B C 1
ATOM 1843 O O . LEU B 1 99 ? 8.5 -11.555 -9.398 1 78.81 99 LEU B O 1
ATOM 1847 N N . LEU B 1 100 ? 8.617 -12.977 -7.684 1 80.31 100 LEU B N 1
ATOM 1848 C CA . LEU B 1 100 ? 8.07 -11.992 -6.758 1 80.31 100 LEU B CA 1
ATOM 1849 C C . LEU B 1 100 ? 9.039 -10.828 -6.566 1 80.31 100 LEU B C 1
ATOM 1851 O O . LEU B 1 100 ? 8.633 -9.664 -6.59 1 80.31 100 LEU B O 1
ATOM 1855 N N . SER B 1 101 ? 10.281 -11.203 -6.41 1 86.88 101 SER B N 1
ATOM 1856 C CA . SER B 1 101 ? 11.281 -10.164 -6.211 1 86.88 101 SER B CA 1
ATOM 1857 C C . SER B 1 101 ? 11.391 -9.258 -7.434 1 86.88 101 SER B C 1
ATOM 1859 O O . SER B 1 101 ? 11.484 -8.039 -7.301 1 86.88 101 SER B O 1
ATOM 1861 N N . ALA B 1 102 ? 11.289 -9.844 -8.586 1 88 102 ALA B N 1
ATOM 1862 C CA . ALA B 1 102 ? 11.359 -9.062 -9.82 1 88 102 ALA B CA 1
ATOM 1863 C C . ALA B 1 102 ? 10.164 -8.117 -9.945 1 88 102 ALA B C 1
ATOM 1865 O O . ALA B 1 102 ? 10.312 -6.977 -10.391 1 88 102 ALA B O 1
ATOM 1866 N N . ARG B 1 103 ? 9.016 -8.594 -9.531 1 86.31 103 ARG B N 1
ATOM 1867 C CA . ARG B 1 103 ? 7.82 -7.766 -9.617 1 86.31 103 ARG B CA 1
ATOM 1868 C C . ARG B 1 103 ? 7.891 -6.59 -8.648 1 86.31 103 ARG B C 1
ATOM 1870 O O . ARG B 1 103 ? 7.551 -5.461 -9.008 1 86.31 103 ARG B O 1
ATOM 1877 N N . ILE B 1 104 ? 8.352 -6.867 -7.465 1 89.19 104 ILE B N 1
ATOM 1878 C CA . ILE B 1 104 ? 8.484 -5.809 -6.469 1 89.19 104 ILE B CA 1
ATOM 1879 C C . ILE B 1 104 ? 9.484 -4.766 -6.965 1 89.19 104 ILE B C 1
ATOM 1881 O O . ILE B 1 104 ? 9.211 -3.562 -6.918 1 89.19 104 ILE B O 1
ATOM 1885 N N . GLU B 1 105 ? 10.523 -5.234 -7.488 1 93.75 105 GLU B N 1
ATOM 1886 C CA . GLU B 1 105 ? 11.57 -4.328 -7.949 1 93.75 105 GLU B CA 1
ATOM 1887 C C . GLU B 1 105 ? 11.102 -3.492 -9.133 1 93.75 105 GLU B C 1
ATOM 1889 O O . GLU B 1 105 ? 11.492 -2.332 -9.273 1 93.75 105 GLU B O 1
ATOM 1894 N N . ARG B 1 106 ? 10.281 -4.051 -9.93 1 93.38 106 ARG B N 1
ATOM 1895 C CA . ARG B 1 106 ? 9.734 -3.301 -11.062 1 93.38 106 ARG B CA 1
ATOM 1896 C C . ARG B 1 106 ? 8.727 -2.254 -10.586 1 93.38 106 ARG B C 1
ATOM 1898 O O . ARG B 1 106 ? 8.539 -1.227 -11.242 1 93.38 106 ARG B O 1
ATOM 1905 N N . CYS B 1 107 ? 8.086 -2.498 -9.531 1 92.44 107 CYS B N 1
AT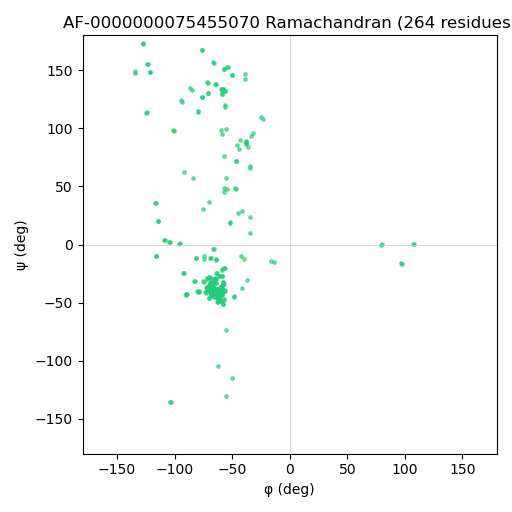OM 1906 C CA . CYS B 1 107 ? 7.082 -1.581 -9.008 1 92.44 107 CYS B CA 1
ATOM 1907 C C . CYS B 1 107 ? 7.73 -0.31 -8.469 1 92.44 107 CYS B C 1
ATOM 1909 O O . CYS B 1 107 ? 7.109 0.753 -8.461 1 92.44 107 CYS B O 1
ATOM 1911 N N . TRP B 1 108 ? 9.039 -0.447 -7.996 1 93.62 108 TRP B N 1
ATOM 1912 C CA . TRP B 1 108 ? 9.594 0.728 -7.332 1 93.62 108 TRP B CA 1
ATOM 1913 C C . TRP B 1 108 ? 10.766 1.3 -8.125 1 93.62 108 TRP B C 1
ATOM 1915 O O . TRP B 1 108 ? 11.617 2.002 -7.574 1 93.62 108 TRP B O 1
ATOM 1925 N N . ARG B 1 109 ? 10.789 0.92 -9.414 1 93.62 109 ARG B N 1
ATOM 1926 C CA . ARG B 1 109 ? 11.805 1.525 -10.273 1 93.62 109 ARG B CA 1
ATOM 1927 C C . ARG B 1 109 ? 11.797 3.045 -10.133 1 93.62 109 ARG B C 1
ATOM 1929 O O . ARG B 1 109 ? 10.742 3.652 -9.945 1 93.62 109 ARG B O 1
ATOM 1936 N N . GLN B 1 110 ? 12.984 3.613 -10.242 1 92 110 GLN B N 1
ATOM 1937 C CA . GLN B 1 110 ? 13.148 5.051 -10.062 1 92 110 GLN B CA 1
ATOM 1938 C C . GLN B 1 110 ? 12.344 5.832 -11.102 1 92 110 GLN B C 1
ATOM 1940 O O . GLN B 1 110 ? 11.664 6.805 -10.758 1 92 110 GLN B O 1
ATOM 1945 N N . ASN B 1 111 ? 12.484 5.434 -12.344 1 90.19 111 ASN B N 1
ATOM 1946 C CA . ASN B 1 111 ? 11.68 6.02 -13.414 1 90.19 111 ASN B CA 1
ATOM 1947 C C . ASN B 1 111 ? 10.273 5.426 -13.445 1 90.19 111 ASN B C 1
ATOM 1949 O O . ASN B 1 111 ? 10.102 4.246 -13.75 1 90.19 111 ASN B O 1
ATOM 1953 N N . PRO B 1 112 ? 9.297 6.211 -13.172 1 89.94 112 PRO B N 1
ATOM 1954 C CA . PRO B 1 112 ? 7.926 5.688 -13.133 1 89.94 112 PRO B CA 1
ATOM 1955 C C . PRO B 1 112 ? 7.504 5.027 -14.438 1 89.94 112 PRO B C 1
ATOM 1957 O O . PRO B 1 112 ? 6.699 4.094 -14.43 1 89.94 112 PRO B O 1
ATOM 1960 N N . GLY B 1 113 ? 7.953 5.492 -15.531 1 88.19 113 GLY B N 1
ATOM 1961 C CA . GLY B 1 113 ? 7.617 4.922 -16.828 1 88.19 113 GLY B CA 1
ATOM 1962 C C . GLY B 1 113 ? 8.133 3.506 -17 1 88.19 113 GLY B C 1
ATOM 1963 O O . GLY B 1 113 ? 7.707 2.797 -17.922 1 88.19 113 GLY B O 1
ATOM 1964 N N . GLU B 1 114 ? 9.016 3.051 -16.141 1 92.56 114 GLU B N 1
ATOM 1965 C CA . GLU B 1 114 ? 9.617 1.723 -16.234 1 92.56 114 GLU B CA 1
ATOM 1966 C C . GLU B 1 114 ? 9.008 0.771 -15.203 1 92.56 114 GLU B C 1
ATOM 1968 O O . GLU B 1 114 ? 9.414 -0.39 -15.117 1 92.56 114 GLU B O 1
ATOM 1973 N N . ARG B 1 115 ? 8.086 1.278 -14.5 1 91.38 115 ARG B N 1
ATOM 1974 C CA . ARG B 1 115 ? 7.5 0.45 -13.445 1 91.38 115 ARG B CA 1
ATOM 1975 C C . ARG B 1 115 ? 6.551 -0.588 -14.039 1 91.38 115 ARG B C 1
ATOM 1977 O O . ARG B 1 115 ? 6.273 -0.572 -15.242 1 91.38 115 ARG B O 1
ATOM 1984 N N . GLU B 1 116 ? 6.203 -1.536 -13.125 1 88.5 116 GLU B N 1
ATOM 1985 C CA . GLU B 1 116 ? 5.32 -2.645 -13.477 1 88.5 116 GLU B CA 1
ATOM 1986 C C . GLU B 1 116 ? 3.986 -2.139 -14.016 1 88.5 116 GLU B C 1
ATOM 1988 O O . GLU B 1 116 ? 3.576 -1.017 -13.711 1 88.5 116 GLU B O 1
ATOM 1993 N N . ASP B 1 117 ? 3.422 -2.969 -14.875 1 85.06 117 ASP B N 1
ATOM 1994 C CA . ASP B 1 117 ? 2.037 -2.752 -15.281 1 85.06 117 ASP B CA 1
ATOM 1995 C C . ASP B 1 117 ? 1.068 -3.199 -14.188 1 85.06 117 ASP B C 1
ATOM 1997 O O . ASP B 1 117 ? 1.166 -4.32 -13.688 1 85.06 117 ASP B O 1
ATOM 2001 N N . ALA B 1 118 ? 0.176 -2.244 -13.828 1 83.94 118 ALA B N 1
ATOM 2002 C CA . ALA B 1 118 ? -0.752 -2.57 -12.75 1 83.94 118 ALA B CA 1
ATOM 2003 C C . ALA B 1 118 ? -1.597 -3.791 -13.102 1 83.94 118 ALA B C 1
ATOM 2005 O O . ALA B 1 118 ? -1.879 -4.629 -12.242 1 83.94 118 ALA B O 1
ATOM 2006 N N . GLY B 1 119 ? -1.985 -3.889 -14.375 1 77.81 119 GLY B N 1
ATOM 2007 C CA . GLY B 1 119 ? -2.736 -5.051 -14.828 1 77.81 119 GLY B CA 1
ATOM 2008 C C . GLY B 1 119 ? -1.975 -6.352 -14.664 1 77.81 119 GLY B C 1
ATOM 2009 O O . GLY B 1 119 ? -2.527 -7.344 -14.18 1 77.81 119 GLY B O 1
ATOM 2010 N N . ARG B 1 120 ? -0.76 -6.309 -14.977 1 76.31 120 ARG B N 1
ATOM 2011 C CA . ARG B 1 120 ? 0.075 -7.5 -14.852 1 76.31 120 ARG B CA 1
ATOM 2012 C C . ARG B 1 120 ? 0.271 -7.883 -13.391 1 76.31 120 ARG B C 1
ATOM 2014 O O . ARG B 1 120 ? 0.227 -9.062 -13.039 1 76.31 120 ARG B O 1
ATOM 2021 N N . LEU B 1 121 ? 0.477 -6.906 -12.602 1 76.69 121 LEU B N 1
ATOM 2022 C CA . LEU B 1 121 ? 0.649 -7.156 -11.172 1 76.69 121 LEU B CA 1
ATOM 2023 C C . LEU B 1 121 ? -0.58 -7.848 -10.594 1 76.69 121 LEU B C 1
ATOM 2025 O O . LEU B 1 121 ? -0.456 -8.836 -9.867 1 76.69 121 LEU B O 1
ATOM 2029 N N . LEU B 1 122 ? -1.698 -7.371 -10.992 1 72.38 122 LEU B N 1
ATOM 2030 C CA . LEU B 1 122 ? -2.953 -7.883 -10.453 1 72.38 122 LEU B CA 1
ATOM 2031 C C . LEU B 1 122 ? -3.234 -9.289 -10.977 1 72.38 122 LEU B C 1
ATOM 2033 O O . LEU B 1 122 ? -3.74 -10.141 -10.242 1 72.38 122 LEU B O 1
ATOM 2037 N N . ASP B 1 123 ? -2.916 -9.477 -12.258 1 71.12 123 ASP B N 1
ATOM 2038 C CA . ASP B 1 123 ? -3.053 -10.812 -12.828 1 71.12 123 ASP B CA 1
ATOM 2039 C C . ASP B 1 123 ? -2.195 -11.828 -12.078 1 71.12 123 ASP B C 1
ATOM 2041 O O . ASP B 1 123 ? -2.625 -12.961 -11.836 1 71.12 123 ASP B O 1
ATOM 2045 N N . ASP B 1 124 ? -1.146 -11.375 -11.688 1 67.44 124 ASP B N 1
ATOM 2046 C CA . ASP B 1 124 ? -0.251 -12.234 -10.93 1 67.44 124 ASP B CA 1
ATOM 2047 C C . ASP B 1 124 ? -0.812 -12.523 -9.539 1 67.44 124 ASP B C 1
ATOM 2049 O O . ASP B 1 124 ? -0.721 -13.648 -9.047 1 67.44 124 ASP B O 1
ATOM 2053 N N . MET B 1 125 ? -1.438 -11.516 -9 1 65.5 125 MET B N 1
ATOM 2054 C CA . MET B 1 125 ? -2.037 -11.688 -7.676 1 65.5 125 MET B CA 1
ATOM 2055 C C . MET B 1 125 ? -3.225 -12.648 -7.742 1 65.5 125 MET B C 1
ATOM 2057 O O . MET B 1 125 ? -3.451 -13.422 -6.812 1 65.5 125 MET B O 1
ATOM 2061 N N . ARG B 1 126 ? -4.023 -12.508 -8.797 1 65 126 ARG B N 1
ATOM 2062 C CA . ARG B 1 126 ? -5.152 -13.398 -9.039 1 65 126 ARG B CA 1
ATOM 2063 C C . ARG B 1 126 ? -4.695 -14.852 -9.117 1 65 126 ARG B C 1
ATOM 2065 O O . ARG B 1 126 ? -5.355 -15.742 -8.586 1 65 126 ARG B O 1
ATOM 2072 N N . ARG B 1 127 ? -3.768 -15 -9.805 1 63.25 127 ARG B N 1
ATOM 2073 C CA . ARG B 1 127 ? -3.262 -16.359 -9.977 1 63.25 127 ARG B CA 1
ATOM 2074 C C . ARG B 1 127 ? -2.812 -16.953 -8.641 1 63.25 127 ARG B C 1
ATOM 2076 O O . ARG B 1 127 ? -2.982 -18.141 -8.391 1 63.25 127 ARG B O 1
ATOM 2083 N N . ILE B 1 128 ? -2.451 -16.156 -7.816 1 54.16 128 ILE B N 1
ATOM 2084 C CA . ILE B 1 128 ? -2.01 -16.531 -6.48 1 54.16 128 ILE B CA 1
ATOM 2085 C C . ILE B 1 128 ? -3.201 -17.031 -5.664 1 54.16 128 ILE B C 1
ATOM 2087 O O . ILE B 1 128 ? -3.105 -18.031 -4.961 1 54.16 128 ILE B O 1
ATOM 2091 N N . ALA B 1 129 ? -4.273 -16.312 -5.734 1 55.81 129 ALA B N 1
ATOM 2092 C CA . ALA B 1 129 ? -5.484 -16.641 -4.988 1 55.81 129 ALA B CA 1
ATOM 2093 C C . ALA B 1 129 ? -6.082 -17.969 -5.48 1 55.81 129 ALA B C 1
ATOM 2095 O O . ALA B 1 129 ? -6.637 -18.734 -4.691 1 55.81 129 ALA B O 1
ATOM 2096 N N . THR B 1 130 ? -5.898 -18.25 -6.688 1 54.03 130 THR B N 1
ATOM 2097 C CA . THR B 1 130 ? -6.512 -19.453 -7.254 1 54.03 130 THR B CA 1
ATOM 2098 C C . THR B 1 130 ? -5.664 -20.688 -6.953 1 54.03 130 THR B C 1
ATOM 2100 O O . THR B 1 130 ? -6.191 -21.797 -6.824 1 54.03 130 THR B O 1
ATOM 2103 N N . TYR B 1 131 ? -4.453 -20.547 -6.871 1 46.84 131 TYR B N 1
ATOM 2104 C CA . TYR B 1 131 ? -3.627 -21.734 -6.715 1 46.84 131 TYR B CA 1
ATOM 2105 C C . TYR B 1 131 ? -3.82 -22.359 -5.336 1 46.84 131 TYR B C 1
ATOM 2107 O O . TYR B 1 131 ? -3.5 -23.531 -5.125 1 46.84 131 TYR B O 1
ATOM 2115 N N . ASP B 1 132 ? -4.008 -21.641 -4.309 1 45.31 132 ASP B N 1
ATOM 2116 C CA . ASP B 1 132 ? -4.191 -22.469 -3.119 1 45.31 132 ASP B CA 1
ATOM 2117 C C . ASP B 1 132 ? -5.348 -23.438 -3.301 1 45.31 132 ASP B C 1
ATOM 2119 O O . ASP B 1 132 ? -5.609 -24.266 -2.428 1 45.31 132 ASP B O 1
ATOM 2123 N N . ARG B 1 133 ? -6.258 -23.25 -4.164 1 40.16 133 ARG B N 1
ATOM 2124 C CA . ARG B 1 133 ? -7.242 -24.328 -4.254 1 40.16 133 ARG B CA 1
ATOM 2125 C C . ARG B 1 133 ? -6.625 -25.578 -4.844 1 40.16 133 ARG B C 1
ATOM 2127 O O . ARG B 1 133 ? -7.262 -26.641 -4.871 1 40.16 133 ARG B O 1
ATOM 2134 N N . VAL B 1 134 ? -5.43 -25.562 -5.414 1 30.42 134 VAL B N 1
ATOM 2135 C CA . VAL B 1 134 ? -5.094 -26.922 -5.809 1 30.42 134 VAL B CA 1
ATOM 2136 C C . VAL B 1 134 ? -4.363 -27.625 -4.668 1 30.42 134 VAL B C 1
ATOM 2138 O O . VAL B 1 134 ? -3.523 -27.016 -3.996 1 30.42 134 VAL B O 1
#

Organism: Phanerochaete carnosa (strain HHB-10118-sp) (NCBI:txid650164)

Foldseek 3Di:
DPDPDDPPPPPPPPVPPCPDPPPPFVVLQLCLQLHQLLCVLPPHSDDDPLSVLQVVLQVVQCVVVVDRQPPPDGSVCSSVCLLVPDGGDHDPVQVVPVVSVVLSCQSSGSRSVRHDDPVVVVVVVVVVVPVVVD/DPCPDDPPPPPPPPVPPCPDCPPPFVVLQVCLQLHQLLCVLPPHSDDDPLSVLQVVLQVVQCVVVVDRQPPPDGSVCSSVCLLVPDGGDHDPVQVVPVVSVVLSCQSSGSRSVRHDDPVVVVVVVVVVVPVVVD

Secondary structure (DSSP, 8-state):
--------------TTS------HHHHHHHHHHHSHHHHHSSSSSS--HHHHHHHHHHHHHHHHHSS-TTTTS-HHHHHHHHHTT--PPPPHHHHT-HHHHHHHHHHT-SSGGGSPPHHHHHHHHHHHHHHTT-/--------------TTS------HHHHHHHHHHHSHHHHHHSSSSS--HHHHHHHHHHHHHHHHHSS-TTTTS-HHHHHHHHHTT--PPPPHHHHT-HHHHHHHHHHT-SSGGGSPPHHHHHHHHHHHHHHTT-

Solvent-accessible surface area (backbone atoms only — not comparable to full-atom values): 15299 Å² total; per-residue (Å²): 137,82,81,84,73,84,77,78,75,76,67,78,68,64,80,76,67,84,55,63,76,42,56,75,54,62,59,45,36,49,44,32,63,67,32,65,46,40,16,60,50,22,97,40,67,35,92,41,70,53,34,50,34,29,45,48,34,49,48,50,47,22,54,72,67,73,40,64,63,60,67,92,53,55,52,90,41,43,33,58,40,47,75,70,60,57,73,64,81,68,54,68,82,42,57,70,33,61,58,46,37,51,50,40,52,26,18,52,37,68,52,42,92,66,29,56,54,54,67,58,53,48,52,39,50,51,48,8,44,53,48,71,74,105,135,82,81,82,69,86,73,78,75,77,68,77,68,66,86,71,58,88,58,63,75,43,53,76,56,61,57,45,36,50,45,32,63,65,32,65,49,39,18,60,49,22,97,39,66,33,93,41,70,53,35,48,33,29,47,49,34,49,48,51,46,21,53,72,69,73,41,64,62,59,66,90,51,56,54,91,41,43,34,58,40,46,74,70,60,57,72,61,81,68,53,69,81,42,55,71,33,62,57,47,36,52,49,41,54,26,20,53,37,68,54,42,92,66,28,56,54,54,67,58,54,48,53,39,49,50,50,10,41,55,48,71,75,106

Radius of gyration: 21.7 Å; Cα contacts (8 Å, |Δi|>4): 305; chains: 2; bounding box: 87×68×57 Å